Protein 6PIL (pdb70)

Secondary structure (DSSP, 8-state):
--EEEEE---EE-TT--EEEEEEEESS-TTT--EEEEEE-TTS-EEEEEEE-TT--EEE-GGGTTTEEEEE-SSEEEEEESS--GGG-EEEEEEEEETTTTEEEEE---EEEEE-----EEEE-SEEEEETT--EEEEEEESS--TT-EEEEEE-TTS--EEEEETTTEEPTT--TTEEEEEETTEEEEEE-S--GGG-EEEEEEE--SSTTT-EE---EEEEEE-

Foldseek 3Di:
DKAKAKDFADEAEFFDKTKIKMFIPDDWLLQWKKFKWWAAVPFDIWTAWIQGSVGDIDGAPVNPPQWDWDDDGGMIMIMGRGDDQVNFTFMKMFIADDDFQDGAHIHLTGTHGHPCQKAKAKDDQEDAEAQQAKDKIKIFIPWFLFQQKWKWWAAPSGDIHTQGGSQAHGDPPHDPLWGWDDGTGMIMTMRGNDDQVSQTWMKMWSGHHDSNRTTIHGTYGYGYDD

Nearest PDB structures (foldseek):
  6pk8-assembly1_B  TM=9.968E-01  e=1.453E-44  Oryctolagus cuniculus
  8jsb-assembly1_C  TM=9.589E-01  e=4.919E-30  Homo sapiens
  8bg4-assembly2_C  TM=9.467E-01  e=7.445E-29  Homo sapiens
  8pwu-assembly1_B  TM=9.480E-01  e=7.760E-28  Homo sapiens
  7vmu-assembly1_A  TM=9.278E-01  e=5.344E-28  Homo sapiens

CATH classification: 2.60.40.10

Radius of gyration: 17.24 Å; Cα contacts (8 Å, |Δi|>4): 635; chains: 1; bounding box: 42×44×39 Å

Sequence (226 aa):
AQSVEESGGRLVTPGTPLTLACTVSGFSLNTYSMFWVRQAPGKGLQWIGIISNFGVIYYATWAKGRFTISKTSTTVDLKITSPTTEDTATYFCVRKYGSEWGGDLWGPGTLVTVSSELDMTQTPASVSEPVGGTVTIKCQASQSISSYLAWYQQKPGQRPRLLIYETSTLASGVPSRFKGSGSGTEFTLTISDLECADAATYYCQSTYENPTYVSFGGGTEVGVKS

Structure (mmCIF, N/CA/C/O backbone):
data_6PIL
#
_entry.id   6PIL
#
_cell.length_a   60.420
_cell.length_b   60.420
_cell.length_c   159.420
_cell.angle_alpha   90.000
_cell.angle_beta   90.000
_cell.angle_gamma   90.000
#
_symmetry.space_group_name_H-M   'P 41 2 2'
#
loop_
_entity.id
_entity.type
_entity.pdbx_description
1 polymer 'scFv-M204 antibody'
2 non-polymer 'CHLORIDE ION'
3 water water
#
loop_
_atom_site.group_PDB
_atom_site.id
_atom_site.type_symbol
_atom_site.label_atom_id
_atom_site.label_alt_id
_atom_site.label_comp_id
_atom_site.label_asym_id
_atom_site.label_entity_id
_atom_site.label_seq_id
_atom_site.pdbx_PDB_ins_code
_atom_site.Cartn_x
_atom_site.Cartn_y
_atom_site.Cartn_z
_atom_site.occupancy
_atom_site.B_iso_or_equiv
_atom_site.auth_seq_id
_atom_site.auth_comp_id
_atom_site.auth_asym_id
_atom_site.auth_atom_id
_atom_site.pdbx_PDB_model_num
ATOM 1 N N . ALA A 1 2 ? 22.172 8.478 42.094 1.00 55.87 2 ALA A N 1
ATOM 2 C CA . ALA A 1 2 ? 21.144 8.069 41.142 1.00 55.86 2 ALA A CA 1
ATOM 3 C C . ALA A 1 2 ? 20.136 9.207 40.932 1.00 56.30 2 ALA A C 1
ATOM 4 O O . ALA A 1 2 ? 19.762 9.864 41.903 1.00 56.55 2 ALA A O 1
ATOM 6 N N . GLN A 1 3 ? 19.724 9.446 39.667 1.00 48.25 3 GLN A N 1
ATOM 7 C CA . GLN A 1 3 ? 18.808 10.522 39.297 1.00 46.41 3 GLN A CA 1
ATOM 8 C C . GLN A 1 3 ? 17.455 10.001 38.820 1.00 46.56 3 GLN A C 1
ATOM 9 O O . GLN A 1 3 ? 17.383 9.221 37.867 1.00 46.36 3 GLN A O 1
ATOM 15 N N . SER A 1 4 ? 16.380 10.418 39.515 1.00 40.27 4 SER A N 1
ATOM 16 C CA . SER A 1 4 ? 15.021 10.000 39.188 1.00 38.64 4 SER A CA 1
ATOM 17 C C . SER A 1 4 ? 13.983 11.050 39.520 1.00 40.26 4 SER A C 1
ATOM 18 O O . SER A 1 4 ? 14.240 12.010 40.232 1.00 37.91 4 SER A O 1
ATOM 21 N N . VAL A 1 5 ? 12.791 10.837 38.985 1.00 37.79 5 VAL A N 1
ATOM 22 C CA . VAL A 1 5 ? 11.643 11.712 39.104 1.00 37.64 5 VAL A CA 1
ATOM 23 C C . VAL A 1 5 ? 10.432 10.809 39.436 1.00 38.77 5 VAL A C 1
ATOM 24 O O . VAL A 1 5 ? 10.374 9.679 38.956 1.00 37.94 5 VAL A O 1
ATOM 28 N N . GLU A 1 6 ? 9.501 11.287 40.289 1.00 34.51 6 GLU A N 1
ATOM 29 C CA . GLU A 1 6 ? 8.299 10.538 40.683 1.00 33.22 6 GLU A CA 1
ATOM 30 C C . GLU A 1 6 ? 7.101 11.440 40.903 1.00 34.89 6 GLU A C 1
ATOM 31 O O . GLU A 1 6 ? 7.131 12.335 41.755 1.00 35.52 6 GLU A O 1
ATOM 37 N N . GLU A 1 7 ? 6.014 11.130 40.210 1.00 29.44 7 GLU A N 1
ATOM 38 C CA . GLU A 1 7 ? 4.758 11.849 40.329 1.00 28.15 7 GLU A CA 1
ATOM 39 C C . GLU A 1 7 ? 3.873 11.214 41.380 1.00 32.88 7 GLU A C 1
ATOM 40 O O . GLU A 1 7 ? 3.843 9.984 41.538 1.00 33.87 7 GLU A O 1
ATOM 46 N N . SER A 1 8 ? 3.099 12.038 42.056 1.00 29.58 8 SER A N 1
ATOM 47 C CA . SER A 1 8 ? 2.092 11.590 43.037 1.00 30.37 8 SER A CA 1
ATOM 48 C C . SER A 1 8 ? 0.911 12.534 42.975 1.00 36.70 8 SER A C 1
ATOM 49 O O . SER A 1 8 ? 1.014 13.619 42.392 1.00 38.47 8 SER A O 1
ATOM 52 N N . GLY A 1 9 ? -0.219 12.106 43.500 1.00 34.05 9 GLY A N 1
ATOM 53 C CA . GLY A 1 9 ? -1.394 12.961 43.526 1.00 34.11 9 GLY A CA 1
ATOM 54 C C . GLY A 1 9 ? -2.549 12.522 42.657 1.00 39.37 9 GLY A C 1
ATOM 55 O O . GLY A 1 9 ? -3.658 13.044 42.816 1.00 39.81 9 GLY A O 1
ATOM 56 N N . GLY A 1 10 ? -2.292 11.580 41.751 1.00 35.51 10 GLY A N 1
ATOM 57 C CA . GLY A 1 10 ? -3.309 11.015 40.877 1.00 35.77 10 GLY A CA 1
ATOM 58 C C . GLY A 1 10 ? -4.460 10.423 41.663 1.00 41.68 10 GLY A C 1
ATOM 59 O O . GLY A 1 10 ? -4.234 9.801 42.700 1.00 43.49 10 GLY A O 1
ATOM 60 N N . ARG A 1 11 ? -5.706 10.672 41.224 1.00 38.45 11 ARG A N 1
ATOM 61 C CA . ARG A 1 11 ? -6.924 10.219 41.925 1.00 38.41 11 ARG A CA 1
ATOM 62 C C . ARG A 1 11 ? -8.148 10.315 41.023 1.00 44.15 11 ARG A C 1
ATOM 63 O O . ARG A 1 11 ? -8.093 10.912 39.932 1.00 42.95 11 ARG A O 1
ATOM 71 N N . LEU A 1 12 ? -9.266 9.758 41.511 1.00 42.25 12 LEU A N 1
ATOM 72 C CA . LEU A 1 12 ? -10.569 9.942 40.898 1.00 41.79 12 LEU A CA 1
ATOM 73 C C . LEU A 1 12 ? -11.034 11.332 41.374 1.00 43.87 12 LEU A C 1
ATOM 74 O O . LEU A 1 12 ? -10.949 11.652 42.571 1.00 42.82 12 LEU A O 1
ATOM 79 N N . VAL A 1 13 ? -11.485 12.162 40.431 1.00 39.89 13 VAL A N 1
ATOM 80 C CA . VAL A 1 13 ? -11.966 13.506 40.732 1.00 39.23 13 VAL A CA 1
ATOM 81 C C . VAL A 1 13 ? -13.254 13.830 39.947 1.00 46.54 13 VAL A C 1
ATOM 82 O O . VAL A 1 13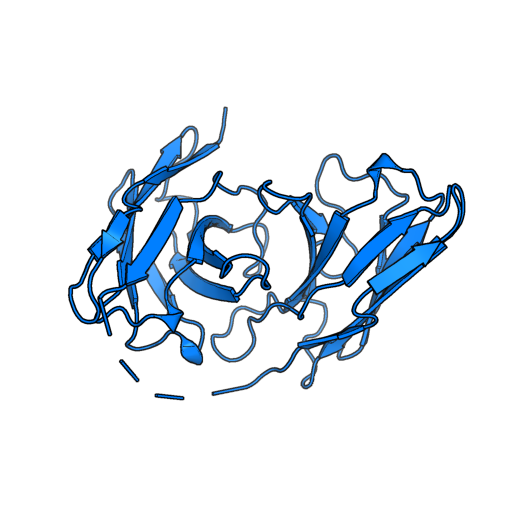 ? -13.471 13.293 38.858 1.00 44.71 13 VAL A O 1
ATOM 86 N N . THR A 1 14 ? -14.142 14.652 40.539 1.00 47.42 14 THR A N 1
ATOM 87 C CA . THR A 1 14 ? -15.381 15.045 39.836 1.00 48.61 14 THR A CA 1
ATOM 88 C C . THR A 1 14 ? -15.091 16.281 38.970 1.00 50.89 14 THR A C 1
ATOM 89 O O . THR A 1 14 ? -14.217 17.082 39.341 1.00 49.12 14 THR A O 1
ATOM 93 N N . PRO A 1 15 ? -15.821 16.489 37.854 1.00 47.67 15 PRO A N 1
ATOM 94 C CA . PRO A 1 15 ? -15.582 17.693 37.041 1.00 47.55 15 PRO A CA 1
ATOM 95 C C . PRO A 1 15 ? -15.699 18.999 37.827 1.00 50.18 15 PRO A C 1
ATOM 96 O O . PRO A 1 15 ? -16.595 19.157 38.662 1.00 50.91 15 PRO A O 1
ATOM 100 N N . GLY A 1 16 ? -14.759 19.901 37.576 1.00 44.27 16 GLY A N 1
ATOM 101 C CA . GLY A 1 16 ? -14.732 21.214 38.202 1.00 42.84 16 GLY A CA 1
ATOM 102 C C . GLY A 1 16 ? -14.082 21.263 39.563 1.00 46.76 16 GLY A C 1
ATOM 103 O O . GLY A 1 16 ? -13.927 22.357 40.101 1.00 45.57 16 GLY A O 1
ATOM 104 N N . THR A 1 17 ? -13.710 20.098 40.158 1.00 44.47 17 THR A N 1
ATOM 105 C CA . THR A 1 17 ? -13.085 20.119 41.494 1.00 43.79 17 THR A CA 1
ATOM 106 C C . THR A 1 17 ? -11.542 20.101 41.320 1.00 46.50 17 THR A C 1
ATOM 107 O O . THR A 1 17 ? -10.971 19.112 40.827 1.00 44.82 17 THR A O 1
ATOM 111 N N . PRO A 1 18 ? -10.888 21.263 41.593 1.00 43.01 18 PRO A N 1
ATOM 112 C CA . PRO A 1 18 ? -9.426 21.356 41.376 1.00 42.66 18 PRO A CA 1
ATOM 113 C C . PRO A 1 18 ? -8.571 20.406 42.207 1.00 47.11 18 PRO A C 1
ATOM 114 O O . PRO A 1 18 ? -8.887 20.145 43.366 1.00 47.85 18 PRO A O 1
ATOM 118 N N . LEU A 1 19 ? -7.488 19.886 41.605 1.00 42.44 19 LEU A N 1
ATOM 119 C CA . LEU A 1 19 ? -6.537 18.995 42.268 1.00 41.29 19 LEU A CA 1
ATOM 120 C C . LEU A 1 19 ? -5.133 19.363 41.811 1.00 43.19 19 LEU A C 1
ATOM 121 O O . LEU A 1 19 ? -4.951 19.892 40.702 1.00 41.63 19 LEU A O 1
ATOM 126 N N . THR A 1 20 ? -4.146 19.050 42.659 1.00 38.86 20 THR A N 1
ATOM 127 C CA . THR A 1 20 ? -2.732 19.321 42.435 1.00 37.45 20 THR A CA 1
ATOM 128 C C . THR A 1 20 ? -1.923 18.026 42.476 1.00 39.72 20 THR A C 1
ATOM 129 O O . THR A 1 20 ? -1.999 17.258 43.433 1.00 38.42 20 THR A O 1
ATOM 133 N N . LEU A 1 21 ? -1.127 17.810 41.421 1.00 36.41 21 LEU A N 1
ATOM 134 C CA . LEU A 1 21 ? -0.226 16.672 41.278 1.00 34.36 21 LEU A CA 1
ATOM 135 C C . LEU A 1 21 ? 1.123 17.129 41.725 1.00 35.15 21 LEU A C 1
ATOM 136 O O . LEU A 1 21 ? 1.433 18.313 41.594 1.00 34.21 21 LEU A O 1
ATOM 141 N N . ALA A 1 22 ? 1.915 16.232 42.284 1.00 30.55 22 ALA A N 1
ATOM 142 C CA . ALA A 1 22 ? 3.240 16.629 42.733 1.00 31.29 22 ALA A CA 1
ATOM 143 C C . ALA A 1 22 ? 4.281 15.828 41.975 1.00 35.45 22 ALA A C 1
ATOM 144 O O . ALA A 1 22 ? 3.958 14.798 41.401 1.00 34.43 22 ALA A O 1
ATOM 146 N N . CYS A 1 23 ? 5.494 16.331 41.912 1.00 33.54 23 CYS A N 1
ATOM 147 C CA . CYS A 1 23 ? 6.564 15.618 41.243 1.00 36.26 23 CYS A CA 1
ATOM 148 C C . CYS A 1 23 ? 7.812 15.773 42.084 1.00 37.74 23 CYS A C 1
ATOM 149 O O . CYS A 1 23 ? 8.301 16.880 42.273 1.00 36.57 23 CYS A O 1
ATOM 152 N N . THR A 1 24 ? 8.264 14.683 42.671 1.00 33.86 24 THR A N 1
ATOM 153 C CA . THR A 1 24 ? 9.421 14.742 43.552 1.00 34.02 24 THR A CA 1
ATOM 154 C C . THR A 1 24 ? 10.620 14.291 42.758 1.00 37.96 24 THR A C 1
ATOM 155 O O . THR A 1 24 ? 10.482 13.500 41.834 1.00 37.78 24 THR A O 1
ATOM 159 N N . VAL A 1 25 ? 11.764 14.898 43.027 1.00 34.77 25 VAL A N 1
ATOM 160 C CA . VAL A 1 25 ? 12.994 14.649 42.264 1.00 35.10 25 VAL A CA 1
ATOM 161 C C . VAL A 1 25 ? 14.052 14.101 43.188 1.00 41.96 25 VAL A C 1
ATOM 162 O O . VAL A 1 25 ? 14.035 14.361 44.397 1.00 41.92 25 VAL A O 1
ATOM 166 N N . SER A 1 26 ? 14.919 13.276 42.646 1.00 39.59 26 SER A N 1
ATOM 167 C CA . SER A 1 26 ? 15.955 12.690 43.474 1.00 40.10 26 SER A CA 1
ATOM 168 C C . SER A 1 26 ? 17.303 12.704 42.699 1.00 42.10 26 SER A C 1
ATOM 169 O O . SER A 1 26 ? 17.313 12.402 41.518 1.00 40.56 26 SER A O 1
ATOM 172 N N . GLY A 1 27 ? 18.385 13.123 43.355 1.00 39.50 27 GLY A N 1
ATOM 173 C CA . GLY A 1 27 ? 19.728 13.149 42.780 1.00 39.31 27 GLY A CA 1
ATOM 174 C C . GLY A 1 27 ? 20.131 14.400 42.025 1.00 45.43 27 GLY A C 1
ATOM 175 O O . GLY A 1 27 ? 21.232 14.455 41.485 1.00 48.08 27 GLY A O 1
ATOM 176 N N . PHE A 1 28 ? 19.268 15.418 41.979 1.00 41.19 28 PHE A N 1
ATOM 177 C CA . PHE A 1 28 ? 19.531 16.689 41.287 1.00 39.53 28 PHE A CA 1
ATOM 178 C C . PHE A 1 28 ? 18.701 17.811 41.903 1.00 45.55 28 PHE A C 1
ATOM 179 O O . PHE A 1 28 ? 17.772 17.542 42.669 1.00 44.43 28 PHE A O 1
ATOM 187 N N . SER A 1 29 ? 19.040 19.069 41.579 1.00 44.77 29 SER A N 1
ATOM 188 C CA . SER A 1 29 ? 18.336 20.219 42.149 1.00 44.36 29 SER A CA 1
ATOM 189 C C . SER A 1 29 ? 17.474 20.940 41.147 1.00 47.51 29 SER A C 1
ATOM 190 O O . SER A 1 29 ? 17.864 21.117 39.990 1.00 46.09 29 SER A O 1
ATOM 193 N N . LEU A 1 30 ? 16.318 21.415 41.631 1.00 45.03 30 LEU A N 1
ATOM 194 C CA . LEU A 1 30 ? 15.375 22.226 40.864 1.00 45.04 30 LEU A CA 1
ATOM 195 C C . LEU A 1 30 ? 15.910 23.650 40.635 1.00 46.15 30 LEU A C 1
ATOM 196 O O . LEU A 1 30 ? 15.313 24.388 39.866 1.00 45.48 30 LEU A O 1
ATOM 201 N N . ASN A 1 31 ? 17.026 24.031 41.297 1.00 42.62 31 ASN A N 1
ATOM 202 C CA . ASN A 1 31 ? 17.677 25.343 41.141 1.00 42.34 31 ASN A CA 1
ATOM 203 C C . ASN A 1 31 ? 18.610 25.318 39.922 1.00 45.83 31 ASN A C 1
ATOM 204 O O . ASN A 1 31 ? 19.000 26.380 39.418 1.00 45.55 31 ASN A O 1
ATOM 209 N N . THR A 1 32 ? 18.942 24.097 39.445 1.00 41.23 32 THR A N 1
ATOM 210 C CA . THR A 1 32 ? 19.822 23.844 38.295 1.00 41.12 32 THR A CA 1
ATOM 211 C C . THR A 1 32 ? 19.021 23.413 37.051 1.00 44.85 32 THR A C 1
ATOM 212 O O . THR A 1 32 ? 19.369 23.796 35.928 1.00 46.25 32 THR A O 1
ATOM 216 N N . TYR A 1 33 ? 17.965 22.613 37.253 1.00 39.41 33 TYR A N 1
ATOM 217 C CA . TYR A 1 33 ? 17.181 22.032 36.164 1.00 38.02 33 TYR A CA 1
ATOM 218 C C . TYR A 1 33 ? 15.772 22.561 36.052 1.00 40.33 33 TYR A C 1
ATOM 219 O O . TYR A 1 33 ? 15.153 22.932 37.051 1.00 41.19 33 TYR A O 1
ATOM 228 N N . SER A 1 34 ? 15.259 22.532 34.826 1.00 35.42 34 SER A N 1
ATOM 229 C CA . SER A 1 34 ? 13.890 22.893 34.442 1.00 34.38 34 SER A CA 1
ATOM 230 C C . SER A 1 34 ? 13.098 21.596 34.331 1.00 33.82 34 SER A C 1
ATOM 231 O O . SER A 1 34 ? 13.667 20.590 33.964 1.00 30.84 34 SER A O 1
ATOM 234 N N . MET A 1 35 ? 11.802 21.636 34.650 1.00 31.60 35 MET A N 1
ATOM 235 C CA . MET A 1 35 ? 10.884 20.498 34.646 1.00 31.85 35 MET A CA 1
ATOM 236 C C . MET A 1 35 ? 9.608 20.793 33.834 1.00 34.64 35 MET A C 1
ATOM 237 O O . MET A 1 35 ? 9.022 21.871 33.967 1.00 36.39 35 MET A O 1
ATOM 242 N N . PHE A 1 36 ? 9.147 19.826 33.045 1.00 28.14 36 PHE A N 1
ATOM 243 C CA . PHE A 1 36 ? 7.929 20.027 32.284 1.00 27.44 36 PHE A CA 1
ATOM 244 C C . PHE A 1 36 ? 6.922 18.909 32.512 1.00 34.40 36 PHE A C 1
ATOM 245 O O . PHE A 1 36 ? 7.298 17.854 33.000 1.00 34.52 36 PHE A O 1
ATOM 253 N N . TRP A 1 37 ? 5.629 19.182 32.240 1.00 32.21 37 TRP A N 1
ATOM 254 C CA . TRP A 1 37 ? 4.553 18.209 32.391 1.00 31.63 37 TRP A CA 1
ATOM 255 C C . TRP A 1 37 ? 4.027 17.762 31.010 1.00 33.65 37 TRP A C 1
ATOM 256 O O . TRP A 1 37 ? 3.982 18.543 30.073 1.00 32.40 37 TRP A O 1
ATOM 267 N N . VAL A 1 38 ? 3.773 16.463 30.869 1.00 30.80 38 VAL A N 1
ATOM 268 C CA . VAL A 1 38 ? 3.256 15.816 29.663 1.00 30.32 38 VAL A CA 1
ATOM 269 C C . VAL A 1 38 ? 2.129 14.910 30.138 1.00 34.00 38 VAL A C 1
ATOM 270 O O . VAL A 1 38 ? 2.231 14.318 31.193 1.00 33.80 38 VAL A O 1
ATOM 274 N N . ARG A 1 39 ? 1.051 14.844 29.395 1.00 31.52 39 ARG A N 1
ATOM 275 C CA . ARG A 1 39 ? -0.024 13.942 29.751 1.00 31.17 39 ARG A CA 1
ATOM 276 C C . ARG A 1 39 ? -0.373 13.021 28.551 1.00 34.33 39 ARG A C 1
ATOM 277 O O . ARG A 1 39 ? -0.065 13.330 27.394 1.00 31.68 39 ARG A O 1
ATOM 285 N N . GLN A 1 40 ? -0.964 11.877 28.870 1.00 31.43 40 GLN A N 1
ATOM 286 C CA . GLN A 1 40 ? -1.412 10.888 27.924 1.00 31.19 40 GLN A CA 1
ATOM 287 C C . GLN A 1 40 ? -2.786 10.333 28.343 1.00 35.04 40 GLN A C 1
ATOM 288 O O . GLN A 1 40 ? -2.870 9.642 29.353 1.00 34.74 40 GLN A O 1
ATOM 294 N N . ALA A 1 41 ? -3.865 10.661 27.586 1.00 33.06 41 ALA A N 1
ATOM 295 C CA . ALA A 1 41 ? -5.206 10.114 27.842 1.00 34.25 41 ALA A CA 1
ATOM 296 C C . ALA A 1 41 ? -5.112 8.577 27.586 1.00 42.38 41 ALA A C 1
ATOM 297 O O . ALA A 1 41 ? -4.271 8.160 26.775 1.00 42.36 41 ALA A O 1
ATOM 299 N N . PRO A 1 42 ? -5.864 7.717 28.307 1.00 41.59 42 PRO A N 1
ATOM 300 C CA . PRO A 1 42 ? -5.687 6.264 28.118 1.00 42.03 42 PRO A CA 1
ATOM 301 C C . PRO A 1 42 ? -5.794 5.806 26.673 1.00 46.85 42 PRO A C 1
ATOM 302 O O . PRO A 1 42 ? -6.793 6.075 26.012 1.00 47.08 42 PRO A O 1
ATOM 306 N N . GLY A 1 43 ? -4.711 5.204 26.188 1.00 44.04 43 GLY A N 1
ATOM 307 C CA . GLY A 1 43 ? -4.585 4.689 24.823 1.00 43.83 43 GLY A CA 1
ATOM 308 C C . GLY A 1 43 ? -4.396 5.750 23.759 1.00 46.90 43 GLY A C 1
ATOM 309 O O . GLY A 1 43 ? -4.420 5.432 22.564 1.00 48.42 43 GLY A O 1
ATOM 310 N N . LYS A 1 44 ? -4.187 7.021 24.174 1.00 39.48 44 LYS A N 1
ATOM 311 C CA . LYS A 1 44 ? -4.001 8.108 23.224 1.00 37.14 44 LYS A CA 1
ATOM 312 C C . LYS A 1 44 ? -2.526 8.589 23.180 1.00 37.07 44 LYS A C 1
ATOM 313 O O . LYS A 1 44 ? -1.627 7.905 23.699 1.00 36.18 44 LYS A O 1
ATOM 319 N N . GLY A 1 45 ? -2.290 9.720 22.518 1.00 31.37 45 GLY A N 1
ATOM 320 C CA . GLY A 1 45 ? -0.950 10.262 22.351 1.00 31.12 45 GLY A CA 1
ATOM 321 C C . GLY A 1 45 ? -0.445 11.116 23.489 1.00 34.95 45 GLY A C 1
ATOM 322 O O . GLY A 1 45 ? -1.165 11.397 24.445 1.00 37.13 45 GLY A O 1
ATOM 323 N N . LEU A 1 46 ? 0.816 11.495 23.396 1.00 29.14 46 LEU A N 1
ATOM 324 C CA . LEU A 1 46 ? 1.489 12.380 24.319 1.00 28.33 46 LEU A CA 1
ATOM 325 C C . LEU A 1 46 ? 1.057 13.820 23.991 1.00 33.25 46 LEU A C 1
ATOM 326 O O . LEU A 1 46 ? 0.907 14.167 22.817 1.00 35.32 46 LEU A O 1
ATOM 331 N N . GLN A 1 47 ? 0.850 14.650 25.031 1.00 30.53 47 GLN A N 1
ATOM 332 C CA . GLN A 1 47 ? 0.416 16.040 24.915 1.00 30.15 47 GLN A CA 1
ATOM 333 C C . GLN A 1 47 ? 1.189 16.898 25.920 1.00 35.11 47 GLN A C 1
ATOM 334 O O . GLN A 1 47 ? 1.078 16.700 27.133 1.00 35.09 47 GLN A O 1
ATOM 340 N N . TRP A 1 48 ? 1.986 17.846 25.397 1.00 32.28 48 TRP A N 1
ATOM 341 C CA . TRP A 1 48 ? 2.865 18.741 26.146 1.00 31.37 48 TRP A CA 1
ATOM 342 C C . TRP A 1 48 ? 2.051 19.824 26.876 1.00 34.14 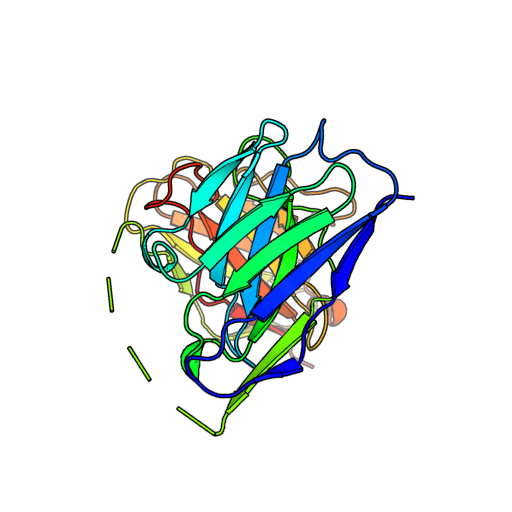48 TRP A C 1
ATOM 343 O O . TRP A 1 48 ? 1.233 20.477 26.246 1.00 33.98 48 TRP A O 1
ATOM 354 N N . ILE A 1 49 ? 2.258 19.987 28.212 1.00 30.24 49 ILE A N 1
ATOM 355 C CA . ILE A 1 49 ? 1.453 20.912 29.026 1.00 30.83 49 ILE A CA 1
ATOM 356 C C . ILE A 1 49 ? 2.149 22.263 29.220 1.00 36.02 49 ILE A C 1
ATOM 357 O O . ILE A 1 49 ? 1.689 23.279 28.699 1.00 34.89 49 ILE A O 1
ATOM 362 N N . GLY A 1 50 ? 3.249 22.231 29.946 1.00 32.65 50 GLY A N 1
ATOM 363 C CA . GLY A 1 50 ? 4.031 23.404 30.269 1.00 32.40 50 GLY A CA 1
ATOM 364 C C . GLY A 1 50 ? 5.308 23.055 31.001 1.00 35.73 50 GLY A C 1
ATOM 365 O O . GLY A 1 50 ? 5.495 21.924 31.471 1.00 33.85 50 GLY A O 1
ATOM 366 N N . ILE A 1 51 ? 6.157 24.073 31.141 1.00 31.67 51 ILE A N 1
ATOM 367 C CA . ILE A 1 51 ? 7.480 24.005 31.740 1.00 30.67 51 ILE A CA 1
ATOM 368 C C . ILE A 1 51 ? 7.695 25.102 32.782 1.00 36.84 51 ILE A C 1
ATOM 369 O O . ILE A 1 51 ? 7.191 26.212 32.639 1.00 37.70 51 ILE A O 1
ATOM 374 N N . ILE A 1 52 ? 8.476 24.788 33.811 1.00 33.59 52 ILE A N 1
ATOM 375 C CA . ILE A 1 52 ? 8.936 25.748 34.806 1.00 31.84 52 ILE A CA 1
ATOM 376 C C . ILE A 1 52 ? 10.460 25.687 34.780 1.00 36.52 52 ILE A C 1
ATOM 377 O O . ILE A 1 52 ? 11.047 24.596 34.898 1.00 35.09 52 ILE A O 1
ATOM 382 N N . SER A 1 53 ? 11.097 26.841 34.545 1.00 34.43 53 SER A N 1
ATOM 383 C CA . SER A 1 53 ? 12.557 26.906 34.482 1.00 34.94 53 SER A CA 1
ATOM 384 C C . SER A 1 53 ? 13.123 26.760 35.887 1.00 40.89 53 SER A C 1
ATOM 385 O O . SER A 1 53 ? 12.367 26.841 36.869 1.00 40.36 53 SER A O 1
ATOM 388 N N . ASN A 1 54 ? 14.455 26.566 35.986 1.00 37.62 54 ASN A N 1
ATOM 389 C CA . ASN A 1 54 ? 15.118 26.457 37.277 1.00 37.70 54 ASN A CA 1
ATOM 390 C C . ASN A 1 54 ? 14.993 27.790 38.018 1.00 41.12 54 ASN A C 1
ATOM 391 O O . ASN A 1 54 ? 15.045 27.795 39.238 1.00 40.30 54 ASN A O 1
ATOM 396 N N . PHE A 1 55 ? 14.790 28.915 37.277 1.00 38.94 55 PHE A N 1
ATOM 397 C CA . PHE A 1 55 ? 14.586 30.244 37.878 1.00 37.88 55 PHE A CA 1
ATOM 398 C C . PHE A 1 55 ? 13.087 30.573 38.069 1.00 42.06 55 PHE A C 1
ATOM 399 O O . PHE A 1 55 ? 12.773 31.668 38.491 1.00 43.53 55 PHE A O 1
ATOM 407 N N . GLY A 1 56 ? 12.192 29.612 37.825 1.00 37.49 56 GLY A N 1
ATOM 408 C CA . GLY A 1 56 ? 10.758 29.776 38.046 1.00 36.87 56 GLY A CA 1
ATOM 409 C C . GLY A 1 56 ? 9.923 30.392 36.937 1.00 41.34 56 GLY A C 1
ATOM 410 O O . GLY A 1 56 ? 8.757 30.718 37.157 1.00 42.41 56 GLY A O 1
ATOM 411 N N . VAL A 1 57 ? 10.494 30.573 35.754 1.00 36.78 57 VAL A N 1
ATOM 412 C CA . VAL A 1 57 ? 9.775 31.154 34.610 1.00 37.08 57 VAL A CA 1
ATOM 413 C C . VAL A 1 57 ? 8.943 30.024 33.948 1.00 41.79 57 VAL A C 1
ATOM 414 O O . VAL A 1 57 ? 9.481 28.958 33.623 1.00 41.12 57 VAL A O 1
ATOM 418 N N . ILE A 1 58 ? 7.624 30.269 33.796 1.00 37.15 58 ILE A N 1
ATOM 419 C CA . ILE A 1 58 ? 6.642 29.333 33.263 1.00 34.94 58 ILE A CA 1
ATOM 420 C C . ILE A 1 58 ? 6.169 29.669 31.854 1.00 39.54 58 ILE A C 1
ATOM 421 O O . ILE A 1 58 ? 5.922 30.827 31.513 1.00 40.09 58 ILE A O 1
ATOM 426 N N . TYR A 1 59 ? 5.992 28.602 31.056 1.00 35.90 59 TYR A N 1
ATOM 427 C CA . TYR A 1 59 ? 5.473 28.611 29.714 1.00 35.11 59 TYR A CA 1
ATOM 428 C C . TYR A 1 59 ? 4.501 27.466 29.578 1.00 39.56 59 TYR A C 1
ATOM 429 O O . TYR A 1 59 ? 4.784 26.359 30.016 1.00 39.45 59 TYR A O 1
ATOM 438 N N . TYR A 1 60 ? 3.329 27.741 29.021 1.00 36.53 60 TYR A N 1
ATOM 439 C CA . TYR A 1 60 ? 2.310 26.723 28.814 1.00 35.67 60 TYR A CA 1
ATOM 440 C C . TYR A 1 60 ? 2.164 26.617 27.333 1.00 41.84 60 TYR A C 1
ATOM 441 O O . TYR A 1 60 ? 2.382 27.604 26.644 1.00 41.16 60 TYR A O 1
ATOM 450 N N . ALA A 1 61 ? 1.804 25.435 26.830 1.00 40.29 61 ALA A N 1
ATOM 451 C CA . ALA A 1 61 ? 1.492 25.250 25.413 1.00 40.72 61 ALA A CA 1
ATOM 452 C C . ALA A 1 61 ? 0.173 26.030 25.236 1.00 44.77 61 ALA A C 1
ATOM 453 O O . ALA A 1 61 ? -0.574 26.155 26.207 1.00 43.28 61 ALA A O 1
ATOM 455 N N . THR A 1 62 ? -0.086 26.612 24.051 1.00 43.23 62 THR A N 1
ATOM 456 C CA . THR A 1 62 ? -1.272 27.464 23.830 1.00 43.47 62 THR A CA 1
ATOM 457 C C . THR A 1 62 ? -2.599 26.859 24.362 1.00 46.80 62 THR A C 1
ATOM 458 O O . THR A 1 62 ? -3.324 27.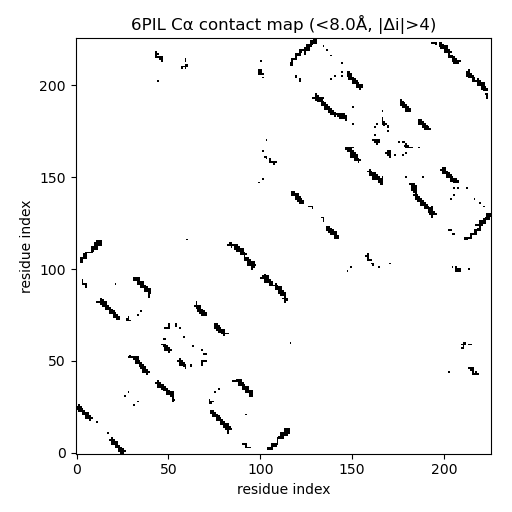562 25.065 1.00 48.41 62 THR A O 1
ATOM 462 N N . TRP A 1 63 ? -2.884 25.577 24.061 1.00 42.43 63 TRP A N 1
ATOM 463 C CA . TRP A 1 63 ? -4.093 24.838 24.487 1.00 41.94 63 TRP A CA 1
ATOM 464 C C . TRP A 1 63 ? -4.256 24.750 26.017 1.00 46.46 63 TRP A C 1
ATOM 465 O O . TRP A 1 63 ? -5.384 24.729 26.515 1.00 45.23 63 TRP A O 1
ATOM 476 N N . ALA A 1 64 ? -3.119 24.638 26.748 1.00 44.82 64 ALA A N 1
ATOM 477 C CA . ALA A 1 64 ? -3.047 24.422 28.199 1.00 45.14 64 ALA A CA 1
ATOM 478 C C . ALA A 1 64 ? -3.222 25.685 29.066 1.00 52.40 64 ALA A C 1
ATOM 479 O O . ALA A 1 64 ? -3.536 25.569 30.252 1.00 52.85 64 ALA A O 1
ATOM 481 N N . LYS A 1 65 ? -3.011 26.876 28.481 1.00 50.76 65 LYS A N 1
ATOM 482 C CA . LYS A 1 65 ? -3.103 28.178 29.155 1.00 51.18 65 LYS A CA 1
ATOM 483 C C . LYS A 1 65 ? -4.516 28.419 29.745 1.00 54.25 65 LYS A C 1
ATOM 484 O O . LYS A 1 65 ? -5.512 28.310 29.023 1.00 53.50 65 LYS A O 1
ATOM 490 N N . GLY A 1 66 ? -4.573 28.681 31.056 1.00 49.71 66 GLY A N 1
ATOM 491 C CA . GLY A 1 66 ? -5.812 28.869 31.810 1.00 49.01 66 GLY A CA 1
ATOM 492 C C . GLY A 1 66 ? -6.255 27.609 32.547 1.00 53.41 66 GLY A C 1
ATOM 493 O O . GLY A 1 66 ? -6.745 27.676 33.685 1.00 54.78 66 GLY A O 1
ATOM 494 N N . ARG A 1 67 ? -6.031 26.442 31.915 1.00 48.66 67 ARG A N 1
ATOM 495 C CA . ARG A 1 67 ? -6.412 25.104 32.393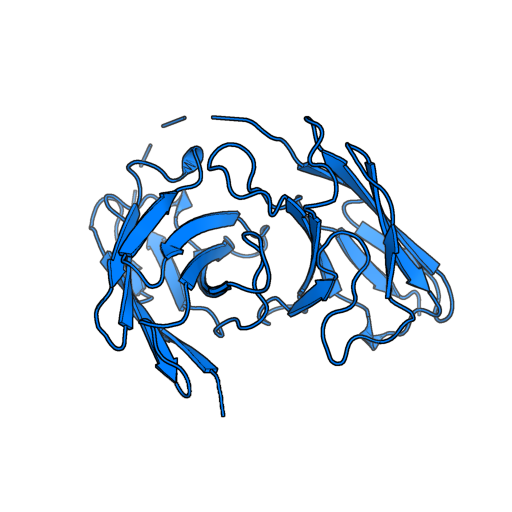 1.00 47.41 67 ARG A CA 1
ATOM 496 C C . ARG A 1 67 ? -5.518 24.526 33.498 1.00 48.94 67 ARG A C 1
ATOM 497 O O . ARG A 1 67 ? -5.965 23.650 34.241 1.00 48.74 67 ARG A O 1
ATOM 505 N N . PHE A 1 68 ? -4.248 24.979 33.579 1.00 43.80 68 PHE A N 1
ATOM 506 C CA . PHE A 1 68 ? -3.271 24.453 34.529 1.00 41.90 68 PHE A CA 1
ATOM 507 C C . PHE A 1 68 ? -2.443 25.552 35.193 1.00 47.88 68 PHE A C 1
ATOM 508 O O . PHE A 1 68 ? -2.354 26.667 34.673 1.00 48.38 68 PHE A O 1
ATOM 516 N N . THR A 1 69 ? -1.835 25.216 36.350 1.00 43.08 69 THR A N 1
ATOM 517 C CA . THR A 1 69 ? -0.950 26.079 37.120 1.00 42.45 69 THR A CA 1
ATOM 518 C C . THR A 1 69 ? 0.240 25.273 37.593 1.00 45.08 69 THR A C 1
ATOM 519 O O . THR A 1 69 ? 0.082 24.303 38.329 1.00 45.46 69 THR A O 1
ATOM 523 N N . ILE A 1 70 ? 1.428 25.669 37.156 1.00 40.29 70 ILE A N 1
ATOM 524 C CA . ILE A 1 70 ? 2.666 25.008 37.540 1.00 38.98 70 ILE A CA 1
ATOM 525 C C . ILE A 1 70 ? 3.336 25.840 38.594 1.00 43.36 70 ILE A C 1
ATOM 52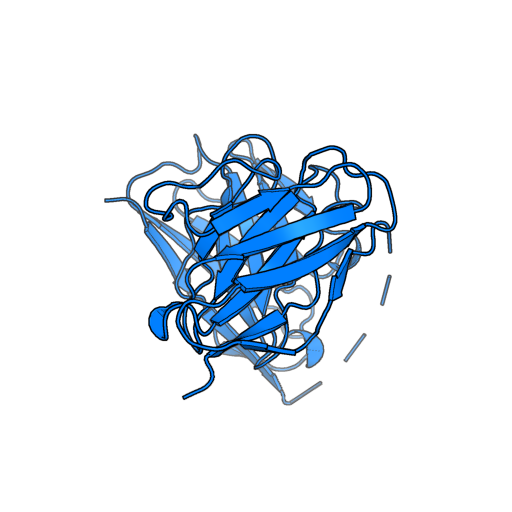6 O O . ILE A 1 70 ? 3.415 27.059 38.454 1.00 44.57 70 ILE A O 1
ATOM 531 N N . SER A 1 71 ? 3.790 25.198 39.670 1.00 40.26 71 SER A N 1
ATOM 532 C CA . SER A 1 71 ? 4.509 25.866 40.757 1.00 40.29 71 SER A CA 1
ATOM 533 C C . SER A 1 71 ? 5.657 24.970 41.215 1.00 44.46 71 SER A C 1
ATOM 534 O O . SER A 1 71 ? 5.726 23.808 40.821 1.00 42.25 71 SER A O 1
ATOM 537 N N . LYS A 1 72 ? 6.560 25.503 42.032 1.00 43.23 72 LYS A N 1
ATOM 538 C CA . LYS A 1 72 ? 7.667 24.697 42.536 1.00 43.72 72 LYS A CA 1
ATOM 539 C C . LYS A 1 72 ? 8.113 25.071 43.933 1.00 50.48 72 LYS A C 1
ATOM 540 O O . LYS A 1 72 ? 7.943 26.213 44.361 1.00 50.55 72 LYS A O 1
ATOM 546 N N . THR A 1 73 ? 8.686 24.088 44.642 1.00 49.33 73 THR A N 1
ATOM 547 C CA . THR A 1 73 ? 9.388 24.251 45.915 1.00 50.41 73 THR A CA 1
ATOM 548 C C . THR A 1 73 ? 10.840 23.894 45.541 1.00 58.62 73 THR A C 1
ATOM 549 O O . THR A 1 73 ? 11.142 23.757 44.354 1.00 57.48 73 THR A O 1
ATOM 553 N N . SER A 1 74 ? 11.740 23.750 46.519 1.00 60.00 74 SER A N 1
ATOM 554 C CA . SER A 1 74 ? 13.154 23.427 46.261 1.00 60.31 74 SER A CA 1
ATOM 555 C C . SER A 1 74 ? 13.302 21.962 45.822 1.00 65.99 74 SER A C 1
ATOM 556 O O . SER A 1 74 ? 14.206 21.618 45.041 1.00 67.57 74 SER A O 1
ATOM 559 N N . THR A 1 75 ? 12.355 21.113 46.290 1.00 61.03 75 THR A N 1
ATOM 560 C CA . THR A 1 75 ? 12.291 19.661 46.057 1.00 59.06 75 THR A CA 1
ATOM 561 C C . THR A 1 75 ? 11.200 19.182 45.060 1.00 56.65 75 THR A C 1
ATOM 562 O O . THR A 1 75 ? 11.412 18.189 44.356 1.00 55.33 75 THR A O 1
ATOM 566 N N . THR A 1 76 ? 10.017 19.829 45.076 1.00 49.38 76 THR A N 1
ATOM 567 C CA . THR A 1 76 ? 8.826 19.427 44.321 1.00 47.28 76 THR A CA 1
ATOM 568 C C . THR A 1 76 ? 8.351 20.429 43.268 1.00 46.93 76 THR A C 1
ATOM 569 O O . THR A 1 76 ? 8.349 21.622 43.512 1.00 45.94 76 THR A O 1
ATOM 573 N N . VAL A 1 77 ? 7.885 19.917 42.127 1.00 40.51 77 VAL A N 1
ATOM 574 C CA . VAL A 1 77 ? 7.213 20.682 41.097 1.00 38.89 77 VAL A CA 1
ATOM 575 C C . VAL A 1 77 ? 5.746 20.216 41.150 1.00 39.71 77 VAL A C 1
ATOM 576 O O . VAL A 1 77 ? 5.475 19.014 41.210 1.00 38.79 77 VAL A O 1
ATOM 580 N N . ASP A 1 78 ? 4.812 21.163 41.163 1.00 34.77 78 ASP A N 1
ATOM 581 C CA . ASP A 1 78 ? 3.381 20.889 41.214 1.00 34.30 78 ASP A CA 1
ATOM 582 C C . ASP A 1 78 ? 2.663 21.258 39.920 1.00 37.56 78 ASP A C 1
ATOM 583 O O . ASP A 1 78 ? 3.088 22.164 39.231 1.00 37.00 78 ASP A O 1
ATOM 588 N N . LEU A 1 79 ? 1.562 20.561 39.615 1.00 32.91 79 LEU A N 1
ATOM 589 C CA . LEU A 1 79 ? 0.661 20.818 38.508 1.00 31.77 79 LEU A CA 1
ATOM 590 C C . LEU A 1 79 ? -0.740 20.841 39.086 1.00 36.28 79 LEU A C 1
ATOM 591 O O . LEU A 1 79 ? -1.267 19.812 39.510 1.00 36.04 79 LEU A O 1
ATOM 596 N N . LYS A 1 80 ? -1.348 22.003 39.076 1.00 34.70 80 LYS A N 1
ATOM 597 C CA . LYS A 1 80 ? -2.716 22.173 39.502 1.00 35.64 80 LYS A CA 1
ATOM 598 C C . LYS A 1 80 ? -3.586 22.171 38.245 1.00 42.70 80 LYS A C 1
ATOM 599 O O . LYS A 1 80 ? -3.272 22.866 37.279 1.00 42.05 80 LYS A O 1
ATOM 605 N N . ILE A 1 81 ? -4.649 21.353 38.241 1.00 42.27 81 ILE A N 1
ATOM 606 C CA . ILE A 1 81 ? -5.633 21.320 37.155 1.00 42.17 81 ILE A CA 1
ATOM 607 C C . ILE A 1 81 ? -6.764 22.197 37.701 1.00 46.74 81 ILE A C 1
ATOM 608 O O . ILE A 1 81 ? -7.408 21.823 38.675 1.00 45.62 81 ILE A O 1
ATOM 613 N N . THR A 1 82 ? -6.918 23.398 37.140 1.00 45.67 82 THR A N 1
ATOM 614 C CA . THR A 1 82 ? -7.833 24.466 37.586 1.00 47.37 82 THR A CA 1
ATOM 615 C C . THR A 1 82 ? -9.323 24.039 37.688 1.00 51.09 82 THR A C 1
ATOM 616 O O . THR A 1 82 ? -9.965 24.278 38.719 1.00 51.60 82 THR A O 1
ATOM 620 N N . SER A 1 83 ? -9.870 23.467 36.615 1.00 46.57 83 SER A N 1
ATOM 621 C CA . SER A 1 83 ? -11.264 23.023 36.574 1.00 45.42 83 SER A CA 1
ATOM 622 C C . SER A 1 83 ? -11.307 21.758 35.708 1.00 46.13 83 SER A C 1
ATOM 623 O O . SER A 1 83 ? -11.594 21.841 34.517 1.00 46.03 83 SER A O 1
ATOM 626 N N . PRO A 1 84 ? -10.975 20.581 36.291 1.00 41.86 84 PRO A N 1
ATOM 627 C CA . PRO A 1 84 ? -10.937 19.345 35.492 1.00 41.61 84 PRO A CA 1
ATOM 628 C C . PRO A 1 84 ? -12.241 18.975 34.775 1.00 46.36 84 PRO A C 1
ATOM 629 O O . PRO A 1 84 ? -13.323 19.226 35.284 1.00 47.59 84 PRO A O 1
ATOM 633 N N . THR A 1 85 ? -12.115 18.431 33.553 1.00 42.59 85 THR A N 1
ATOM 634 C CA . THR A 1 85 ? -13.208 17.952 32.706 1.00 41.84 85 THR A CA 1
ATOM 635 C C . THR A 1 85 ? -12.897 16.500 32.357 1.00 45.85 85 THR A C 1
ATOM 636 O O . THR A 1 85 ? -11.757 16.080 32.517 1.00 42.72 85 THR A O 1
ATOM 640 N N . THR A 1 86 ? -13.869 15.739 31.831 1.00 46.02 86 THR A N 1
ATOM 641 C CA . THR A 1 86 ? -13.642 14.321 31.464 1.00 46.53 86 THR A CA 1
ATOM 642 C C . THR A 1 86 ? -12.487 14.139 30.460 1.00 50.72 86 THR A C 1
ATOM 643 O O . THR A 1 86 ? -11.950 13.036 30.345 1.00 51.20 86 THR A O 1
ATOM 647 N N . GLU A 1 87 ? -12.107 15.234 29.752 1.00 45.93 87 GLU A N 1
ATOM 648 C CA . GLU A 1 87 ? -11.034 15.308 28.755 1.00 44.95 87 GLU A CA 1
ATOM 649 C C . GLU A 1 87 ? -9.664 15.345 29.426 1.00 45.80 87 GLU A C 1
ATOM 650 O O . GLU A 1 87 ? -8.659 15.073 28.782 1.00 45.90 87 GLU A O 1
ATOM 656 N N . ASP A 1 88 ? -9.635 15.675 30.732 1.00 40.35 88 ASP A N 1
ATOM 657 C CA . ASP A 1 88 ? -8.425 15.745 31.529 1.00 38.47 88 ASP A CA 1
ATOM 658 C C . ASP A 1 88 ? -8.052 14.383 32.133 1.00 40.80 88 ASP A C 1
ATOM 659 O O . ASP A 1 88 ? -6.988 14.277 32.733 1.00 40.41 88 ASP A O 1
ATOM 664 N N . THR A 1 89 ? -8.870 13.324 31.887 1.00 36.86 89 THR A N 1
ATOM 665 C CA . THR A 1 89 ? -8.564 11.943 32.305 1.00 36.70 89 THR A CA 1
ATOM 666 C C . THR A 1 89 ? -7.272 11.538 31.550 1.00 40.42 89 THR A C 1
ATOM 667 O O . THR A 1 89 ? -7.266 11.522 30.320 1.00 40.87 89 THR A O 1
ATOM 671 N N . ALA A 1 90 ? -6.173 11.285 32.283 1.00 35.85 90 ALA A N 1
ATOM 672 C CA . ALA A 1 90 ? -4.879 10.953 31.665 1.00 34.48 90 ALA A CA 1
ATOM 673 C C . ALA A 1 90 ? -3.817 10.580 32.677 1.00 34.70 90 ALA A C 1
ATOM 674 O O . ALA A 1 90 ? -3.936 10.921 33.863 1.00 32.71 90 ALA A O 1
ATOM 676 N N . THR A 1 91 ? -2.728 9.956 32.173 1.00 30.40 91 THR A N 1
ATOM 677 C CA . THR A 1 91 ? -1.514 9.715 32.951 1.00 29.28 91 THR A CA 1
ATOM 678 C C . THR A 1 91 ? -0.676 10.965 32.748 1.00 32.39 91 THR A C 1
ATOM 679 O O . THR A 1 91 ? -0.443 11.392 31.609 1.00 31.59 91 THR A O 1
ATOM 683 N N . TYR A 1 92 ? -0.341 11.614 33.858 1.00 28.71 92 TYR A N 1
ATOM 684 C CA . TYR A 1 92 ? 0.444 12.833 33.870 1.00 27.65 92 TYR A CA 1
ATOM 685 C C . TYR A 1 92 ? 1.898 12.505 34.222 1.00 31.06 92 TYR A C 1
ATOM 686 O O . TYR A 1 92 ? 2.135 11.824 35.198 1.00 31.57 92 TYR A O 1
ATOM 695 N N . PHE A 1 93 ? 2.854 12.933 33.396 1.00 27.33 93 PHE A N 1
ATOM 696 C CA . PHE A 1 93 ? 4.284 12.708 33.605 1.00 26.33 93 PHE A CA 1
ATOM 697 C C . PHE A 1 93 ? 4.993 14.034 33.818 1.00 33.28 93 PHE A C 1
ATOM 698 O O . PHE A 1 93 ? 4.668 15.007 33.129 1.00 31.97 93 PHE A O 1
ATOM 706 N N . CYS A 1 94 ? 5.991 14.075 34.725 1.00 31.96 94 CYS A N 1
ATOM 707 C CA . CYS A 1 94 ? 6.816 15.271 34.850 1.00 35.00 94 CYS A CA 1
ATOM 708 C C . CYS A 1 94 ? 8.160 14.825 34.293 1.00 32.70 94 CYS A C 1
ATOM 709 O O . CYS A 1 94 ? 8.549 13.659 34.395 1.00 31.75 94 CYS A O 1
ATOM 712 N N . VAL A 1 95 ? 8.823 15.719 33.611 1.00 26.77 95 VAL A N 1
ATOM 713 C CA . VAL A 1 95 ? 10.020 15.372 32.854 1.00 24.74 95 VAL A CA 1
ATOM 714 C C . VAL A 1 95 ? 11.068 16.417 33.065 1.00 30.89 95 VAL A C 1
ATOM 715 O O . VAL A 1 95 ? 10.755 17.615 33.030 1.00 29.17 95 VAL A O 1
ATOM 719 N N . ARG A 1 96 ? 12.328 15.972 33.178 1.00 29.04 96 ARG A N 1
ATOM 720 C CA . ARG A 1 96 ? 13.464 16.871 33.289 1.00 29.00 96 ARG A CA 1
ATOM 721 C C . ARG A 1 96 ? 13.885 17.270 31.883 1.00 35.16 96 ARG A C 1
ATOM 722 O O . ARG A 1 96 ? 14.165 16.412 31.045 1.00 33.53 96 ARG A O 1
ATOM 730 N N . LYS A 1 97 ? 13.935 18.582 31.647 1.00 34.27 97 LYS A N 1
ATOM 731 C CA . LYS A 1 97 ? 14.347 19.202 30.398 1.00 34.73 97 LYS A CA 1
ATOM 732 C C . LYS A 1 97 ? 15.757 18.759 30.032 1.00 40.45 97 LYS A C 1
ATOM 733 O O . LYS A 1 97 ? 16.644 18.687 30.898 1.00 38.55 97 LYS A O 1
ATOM 739 N N . TYR A 1 98 ? 15.942 18.433 28.750 1.00 39.65 98 TYR A N 1
ATOM 740 C CA . TYR A 1 98 ? 17.216 17.968 28.255 1.00 42.67 98 TYR A CA 1
ATOM 741 C C . TYR A 1 98 ? 17.693 18.761 27.075 1.00 52.02 98 TYR A C 1
ATOM 742 O O . TYR A 1 98 ? 16.971 18.914 26.083 1.00 51.97 98 TYR A O 1
ATOM 751 N N . GLY A 1 99 ? 18.938 19.199 27.168 1.00 52.54 99 GLY A N 1
ATOM 752 C CA . GLY A 1 99 ? 19.574 19.943 26.095 1.00 53.66 99 GLY A CA 1
ATOM 753 C C . GLY A 1 99 ? 19.212 21.410 26.098 1.00 58.47 99 GLY A C 1
ATOM 754 O O . GLY A 1 99 ? 19.072 22.022 27.165 1.00 57.82 99 GLY A O 1
ATOM 755 N N . SER A 1 100 ? 19.050 21.964 24.885 1.00 55.36 100 SER A N 1
ATOM 756 C CA . SER A 1 100 ? 18.773 23.381 24.615 1.00 54.86 100 SER A CA 1
ATOM 757 C C . SER A 1 100 ? 17.299 23.706 24.320 1.00 54.56 100 SER A C 1
ATOM 758 O O . SER A 1 100 ? 16.946 24.886 24.194 1.00 54.78 100 SER A O 1
ATOM 761 N N . GLU A 1 101 ? 16.448 22.682 24.200 1.00 47.06 101 GLU A N 1
ATOM 762 C CA . GLU A 1 101 ? 15.073 22.915 23.810 1.00 45.30 101 GLU A CA 1
ATOM 763 C C . GLU A 1 101 ? 14.080 22.314 24.794 1.00 44.90 101 GLU A C 1
ATOM 764 O O . GLU A 1 101 ? 14.454 22.066 25.938 1.00 46.30 101 GLU A O 1
ATOM 770 N N . TRP A 1 102 ? 12.810 22.167 24.407 1.00 36.57 102 TRP A N 1
ATOM 771 C CA . TRP A 1 102 ? 11.811 21.628 25.320 1.00 35.55 102 TRP A CA 1
ATOM 772 C C . TRP A 1 102 ? 11.603 20.092 25.156 1.00 38.29 102 TRP A C 1
ATOM 773 O O . TRP A 1 102 ? 10.485 19.581 25.280 1.00 39.02 102 TRP A O 1
ATOM 784 N N . GLY A 1 103 ? 12.706 19.377 24.951 1.00 30.88 103 GLY A N 1
ATOM 785 C CA . GLY A 1 103 ? 12.737 17.921 24.970 1.00 29.65 103 GLY A CA 1
ATOM 786 C C . GLY A 1 103 ? 13.145 17.489 26.364 1.00 31.81 103 GLY A C 1
ATOM 787 O O . GLY A 1 103 ? 13.591 18.319 27.170 1.00 30.94 103 GLY A O 1
ATOM 788 N N . GLY A 1 104 ? 12.989 16.211 26.668 1.00 29.28 104 GLY A N 1
ATOM 789 C CA . GLY A 1 104 ? 13.334 15.696 27.984 1.00 29.31 104 GLY A CA 1
ATOM 790 C C . GLY A 1 104 ? 13.741 14.246 27.976 1.00 34.38 104 GLY A C 1
ATOM 791 O O . GLY A 1 104 ? 13.102 13.431 27.324 1.00 35.24 104 GLY A O 1
ATOM 792 N N . ASP A 1 105 ? 14.786 13.925 28.731 1.00 33.55 105 ASP A N 1
ATOM 793 C CA . ASP A 1 105 ? 15.381 12.585 28.862 1.00 33.76 105 ASP A CA 1
ATOM 794 C C . ASP A 1 105 ? 14.934 11.829 30.109 1.00 35.70 105 ASP A C 1
ATOM 795 O O . ASP A 1 105 ? 14.796 10.617 30.034 1.00 36.08 105 ASP A O 1
ATOM 800 N N . LEU A 1 106 ? 14.769 12.513 31.254 1.00 31.42 106 LEU A N 1
ATOM 801 C CA . LEU A 1 106 ? 14.389 11.868 32.525 1.00 29.42 106 LEU A CA 1
ATOM 802 C C . LEU A 1 106 ? 12.885 11.976 32.785 1.00 32.34 106 LEU A C 1
ATOM 803 O O . LEU A 1 106 ? 12.398 13.061 33.043 1.00 30.69 106 LEU A O 1
ATOM 808 N N . TRP A 1 107 ? 12.154 10.846 32.724 1.00 29.40 107 TRP A N 1
ATOM 809 C CA . TRP A 1 107 ? 10.704 10.821 32.918 1.00 27.96 107 TRP A CA 1
ATOM 810 C C . TRP A 1 107 ? 10.360 10.078 34.182 1.00 34.05 107 TRP A C 1
ATOM 811 O O . TRP A 1 107 ? 11.105 9.197 34.613 1.00 33.62 107 TRP A O 1
ATOM 822 N N . GLY A 1 108 ? 9.206 10.399 34.738 1.00 32.70 108 GLY A N 1
ATOM 823 C CA . GLY A 1 108 ? 8.677 9.655 35.873 1.00 33.40 108 GLY A CA 1
ATOM 824 C C . GLY A 1 108 ? 7.783 8.524 35.363 1.00 34.86 108 GLY A C 1
ATOM 825 O O . GLY A 1 108 ? 7.526 8.436 34.156 1.00 31.73 108 GLY A O 1
ATOM 826 N N . PRO A 1 109 ? 7.276 7.635 36.254 1.00 31.98 109 PRO A N 1
ATOM 827 C CA . PRO A 1 109 ? 6.388 6.546 35.782 1.00 31.95 109 PRO A CA 1
ATOM 828 C C . PRO A 1 109 ? 4.966 7.031 35.413 1.00 37.10 109 PRO A C 1
ATOM 829 O O . PRO A 1 109 ? 4.160 6.264 34.883 1.00 38.19 109 PRO A O 1
ATOM 833 N N . GLY A 1 110 ? 4.668 8.286 35.732 1.00 33.21 110 GLY A N 1
ATOM 834 C CA . GLY A 1 110 ? 3.374 8.911 35.516 1.00 32.50 110 GLY A CA 1
ATOM 835 C C . GLY A 1 110 ? 2.427 8.706 36.679 1.00 36.60 110 GLY A C 1
ATOM 836 O O . GLY A 1 110 ? 2.580 7.764 37.455 1.00 35.37 110 GLY A O 1
ATOM 837 N N . THR A 1 111 ? 1.431 9.579 36.806 1.00 35.91 111 THR A N 1
ATOM 838 C CA . THR A 1 111 ? 0.398 9.465 37.848 1.00 36.63 111 THR A CA 1
ATOM 839 C C . THR A 1 111 ? -0.970 9.544 37.148 1.00 42.22 111 THR A C 1
ATOM 840 O O . THR A 1 111 ? -1.130 10.362 36.241 1.00 40.68 111 THR A O 1
ATOM 844 N N . LEU A 1 112 ? -1.928 8.668 37.522 1.00 40.15 112 LEU A N 1
ATOM 845 C CA . LEU A 1 112 ? -3.228 8.632 36.844 1.00 39.65 112 LEU A CA 1
ATOM 846 C C . LEU A 1 112 ? -4.305 9.546 37.437 1.00 40.50 112 LEU A C 1
ATOM 847 O O . LEU A 1 112 ? -4.646 9.429 38.600 1.00 36.83 112 LEU A O 1
ATOM 852 N N . VAL A 1 113 ? -4.921 10.363 36.578 1.00 37.22 113 VAL A N 1
ATOM 853 C CA . VAL A 1 113 ? -6.054 11.221 36.955 1.00 35.91 113 VAL A CA 1
ATOM 854 C C . VAL A 1 113 ? -7.284 10.740 36.195 1.00 38.91 113 VAL A C 1
ATOM 855 O O . VAL A 1 113 ? -7.232 10.576 34.977 1.00 38.35 113 VAL A O 1
ATOM 859 N N . THR A 1 114 ? -8.363 10.473 36.916 1.00 36.97 114 THR A N 1
ATOM 860 C CA . THR A 1 114 ? -9.626 10.041 36.316 1.00 37.81 114 THR A CA 1
ATOM 861 C C . THR A 1 114 ? -10.677 11.092 36.640 1.00 43.22 114 THR A C 1
ATOM 862 O O . THR A 1 114 ? -10.972 11.302 37.822 1.00 43.09 114 THR A O 1
ATOM 866 N N . VAL A 1 115 ? -11.192 11.788 35.605 1.00 40.45 115 VAL A N 1
ATOM 867 C CA . VAL A 1 115 ? -12.243 12.796 35.785 1.00 41.37 115 VAL A CA 1
ATOM 868 C C . VAL A 1 115 ? -13.592 12.177 35.423 1.00 50.01 115 VAL A C 1
ATOM 869 O O . VAL A 1 115 ? -13.848 11.895 34.250 1.00 49.88 115 VAL A O 1
ATOM 873 N N . SER A 1 116 ? -14.424 11.917 36.440 1.00 49.26 116 SER A N 1
ATOM 874 C CA . SER A 1 116 ? -15.712 11.262 36.257 1.00 51.01 116 SER A CA 1
ATOM 875 C C . SER A 1 116 ? -16.689 11.730 37.305 1.00 58.70 116 SER A C 1
ATOM 876 O O . SER A 1 116 ? -16.297 12.027 38.438 1.00 57.73 116 SER A O 1
ATOM 879 N N . SER A 1 117 ? -17.980 11.750 36.921 1.00 57.35 117 SER A N 1
ATOM 880 C CA . SER A 1 117 ? -19.134 12.124 37.742 1.00 68.31 117 SER A CA 1
ATOM 881 C C . SER A 1 117 ? -19.780 10.872 38.352 1.00 100.73 117 SER A C 1
ATOM 882 O O . SER A 1 117 ? -19.680 9.779 37.788 1.00 66.54 117 SER A O 1
ATOM 885 N N . GLU A 1 136 ? -0.587 28.400 15.261 1.00 64.17 123 GLU A N 1
ATOM 886 C CA . GLU A 1 136 ? -0.148 27.263 16.074 1.00 64.30 123 GLU A CA 1
ATOM 887 C C . GLU A 1 136 ? 0.448 26.138 15.209 1.00 67.06 123 GLU A C 1
ATOM 888 O O . GLU A 1 136 ? -0.146 25.747 14.194 1.00 67.30 123 GLU A O 1
ATOM 894 N N . LEU A 1 137 ? 1.629 25.631 15.614 1.00 60.32 124 LEU A N 1
ATOM 895 C CA . LEU A 1 137 ? 2.375 24.596 14.896 1.00 58.43 124 LEU A CA 1
ATOM 896 C C . LEU A 1 137 ? 1.683 23.216 14.984 1.00 59.07 124 LEU A C 1
ATOM 897 O O . LEU A 1 137 ? 1.386 22.733 16.078 1.00 55.87 124 LEU A O 1
ATOM 902 N N . ASP A 1 138 ? 1.407 22.602 13.808 1.00 54.49 125 ASP A N 1
ATOM 903 C CA . ASP A 1 138 ? 0.775 21.284 13.727 1.00 53.35 125 ASP A CA 1
ATOM 904 C C . ASP A 1 138 ? 1.784 20.243 13.208 1.00 53.53 125 ASP A C 1
ATOM 905 O O . ASP A 1 138 ? 2.439 20.471 12.191 1.00 52.35 125 ASP A O 1
ATOM 910 N N . MET A 1 139 ? 1.933 19.134 13.954 1.00 48.29 126 MET A N 1
ATOM 911 C CA . MET A 1 139 ? 2.847 18.025 13.659 1.00 46.36 126 MET A CA 1
ATOM 912 C C . MET A 1 139 ? 2.057 16.851 13.142 1.00 47.44 126 MET A C 1
ATOM 913 O O . MET A 1 139 ? 1.198 16.332 13.858 1.00 46.24 126 MET A O 1
ATOM 918 N N . THR A 1 140 ? 2.331 16.438 11.893 1.00 43.07 127 THR A N 1
ATOM 919 C CA . THR A 1 140 ? 1.658 15.303 11.275 1.00 41.97 127 THR A CA 1
ATOM 920 C C . THR A 1 140 ? 2.617 14.170 11.177 1.00 42.92 127 THR A C 1
ATOM 921 O O . THR A 1 140 ? 3.604 14.231 10.442 1.00 43.88 127 THR A O 1
ATOM 925 N N . GLN A 1 141 ? 2.284 13.112 11.868 1.00 36.06 128 GLN A N 1
ATOM 926 C CA . GLN A 1 141 ? 3.105 11.939 11.896 1.00 35.69 128 GLN A CA 1
ATOM 927 C C . GLN A 1 141 ? 2.433 10.801 11.137 1.00 41.74 128 GLN A C 1
ATOM 928 O O . GLN A 1 141 ? 1.240 10.528 11.319 1.00 43.48 128 GLN A O 1
ATOM 934 N N . THR A 1 142 ? 3.178 10.207 10.209 1.00 39.00 129 THR A N 1
ATOM 935 C CA . THR A 1 142 ? 2.713 9.107 9.352 1.00 38.47 129 THR A CA 1
ATOM 936 C C . THR A 1 142 ? 3.762 7.971 9.268 1.00 40.38 129 THR A C 1
ATOM 937 O O . THR A 1 142 ? 4.961 8.230 9.297 1.00 40.94 129 THR A O 1
ATOM 941 N N . PRO A 1 143 ? 3.335 6.710 9.136 1.00 35.33 130 PRO A N 1
ATOM 942 C CA . PRO A 1 143 ? 1.938 6.242 9.152 1.00 34.23 130 PRO A CA 1
ATOM 943 C C . PRO A 1 143 ? 1.471 6.131 10.617 1.00 38.35 130 PRO A C 1
ATOM 944 O O . PRO A 1 143 ? 2.248 6.440 11.527 1.00 38.01 130 PRO A O 1
ATOM 948 N N . ALA A 1 144 ? 0.205 5.773 10.854 1.00 34.88 131 ALA A N 1
ATOM 949 C CA . ALA A 1 144 ? -0.290 5.622 12.209 1.00 36.16 131 ALA A CA 1
ATOM 950 C C . ALA A 1 144 ? 0.169 4.252 12.760 1.00 39.29 131 ALA A C 1
ATOM 951 O O . ALA A 1 144 ? 0.383 4.117 13.959 1.00 38.50 131 ALA A O 1
ATOM 953 N N . SER A 1 145 ? 0.353 3.260 11.874 1.00 36.19 132 SER A N 1
ATOM 954 C CA . SER A 1 145 ? 0.775 1.896 12.222 1.00 36.68 132 SER A CA 1
ATOM 955 C C . SER A 1 145 ? 1.442 1.200 11.060 1.00 41.44 132 SER A C 1
ATOM 956 O O . SER A 1 145 ? 1.065 1.411 9.908 1.00 41.58 132 SER A O 1
ATOM 959 N N . VAL A 1 146 ? 2.491 0.416 11.351 1.00 38.32 133 VAL A N 1
ATOM 960 C CA . VAL A 1 146 ? 3.287 -0.265 10.312 1.00 36.35 133 VAL A CA 1
ATOM 961 C C . VAL A 1 146 ? 4.059 -1.430 10.916 1.00 38.89 133 VAL A C 1
ATOM 962 O O . VAL A 1 146 ? 4.482 -1.356 12.067 1.00 38.51 133 VAL A O 1
ATOM 966 N N . SER A 1 147 ? 4.198 -2.515 10.147 1.00 36.09 134 SER A N 1
ATOM 967 C CA . SER A 1 147 ? 4.989 -3.681 10.518 1.00 36.12 134 SER A CA 1
ATOM 968 C C . SER A 1 147 ? 5.986 -3.963 9.416 1.00 41.81 134 SER A C 1
ATOM 969 O O . SER A 1 147 ? 5.706 -3.699 8.246 1.00 41.13 134 SER A O 1
ATOM 972 N N . GLU A 1 148 ? 7.178 -4.419 9.793 1.00 38.78 135 GLU A N 1
ATOM 973 C CA . GLU A 1 148 ? 8.222 -4.791 8.842 1.00 37.82 135 GLU A CA 1
ATOM 974 C C . GLU A 1 148 ? 8.848 -6.104 9.318 1.00 42.91 135 GLU A C 1
ATOM 975 O O . GLU A 1 148 ? 8.765 -6.408 10.525 1.00 43.43 135 GLU A O 1
ATOM 981 N N . PRO A 1 149 ? 9.509 -6.884 8.430 1.00 38.81 136 PRO A N 1
ATOM 982 C CA . PRO A 1 149 ? 10.150 -8.118 8.894 1.00 37.92 136 PRO A CA 1
ATOM 983 C C . PRO A 1 149 ? 11.366 -7.844 9.763 1.00 41.39 136 PRO A C 1
ATOM 984 O O . PRO A 1 149 ? 11.928 -6.739 9.756 1.00 40.36 136 PRO A O 1
ATOM 988 N N . VAL A 1 150 ? 11.751 -8.854 10.532 1.00 39.16 137 VAL A N 1
ATOM 989 C CA . VAL A 1 150 ? 12.933 -8.819 11.366 1.00 40.03 137 VAL A CA 1
ATOM 990 C C . VAL A 1 150 ? 14.134 -8.555 10.411 1.00 41.36 137 VAL A C 1
ATOM 991 O O . VAL A 1 150 ? 14.208 -9.152 9.350 1.00 40.23 137 VAL A O 1
ATOM 995 N N . GLY A 1 151 ? 14.986 -7.591 10.755 1.00 38.35 138 GLY A N 1
ATOM 996 C CA . GLY A 1 151 ? 16.117 -7.207 9.912 1.00 37.45 138 GLY A CA 1
ATOM 997 C C . GLY A 1 151 ? 15.768 -6.179 8.854 1.00 39.02 138 GLY A C 1
ATOM 998 O O . GLY A 1 151 ? 16.665 -5.673 8.163 1.00 38.86 138 GLY A O 1
ATOM 999 N N . GLY A 1 152 ? 14.467 -5.878 8.715 1.00 32.63 139 GLY A N 1
ATOM 1000 C CA . GLY A 1 152 ? 13.982 -4.885 7.758 1.00 31.55 139 GLY A CA 1
ATOM 1001 C C . GLY A 1 152 ? 14.133 -3.466 8.269 1.00 36.51 139 GLY A C 1
ATOM 1002 O O . GLY A 1 152 ? 14.666 -3.226 9.359 1.00 36.20 139 GLY A O 1
ATOM 1003 N N . THR A 1 153 ? 13.638 -2.505 7.499 1.00 34.61 140 THR A N 1
ATOM 1004 C CA . THR A 1 153 ? 13.721 -1.098 7.880 1.00 33.29 140 THR A CA 1
ATOM 1005 C C . THR A 1 153 ? 12.332 -0.458 7.986 1.00 36.48 140 THR A C 1
ATOM 1006 O O . THR A 1 153 ? 11.505 -0.599 7.074 1.00 34.22 140 THR A O 1
ATOM 1010 N N . VAL A 1 154 ? 12.090 0.245 9.113 1.00 34.17 141 VAL A N 1
ATOM 1011 C CA . VAL A 1 154 ? 10.878 1.035 9.371 1.00 35.11 141 VAL A CA 1
ATOM 1012 C C . VAL A 1 154 ? 11.253 2.534 9.144 1.00 36.82 141 VAL A C 1
ATOM 1013 O O . VAL A 1 154 ? 12.334 2.964 9.557 1.00 35.50 141 VAL A O 1
ATOM 1017 N N . THR A 1 155 ? 10.354 3.300 8.512 1.00 32.78 142 THR A N 1
ATOM 1018 C CA . THR A 1 155 ? 10.526 4.745 8.255 1.00 33.69 142 THR A CA 1
ATOM 1019 C C . THR A 1 155 ? 9.320 5.478 8.793 1.00 37.00 142 THR A C 1
ATOM 1020 O O . THR A 1 155 ? 8.181 5.057 8.567 1.00 38.00 142 THR A O 1
ATOM 1024 N N . ILE A 1 156 ? 9.574 6.512 9.584 1.00 32.27 143 ILE A N 1
ATOM 1025 C CA . ILE A 1 156 ? 8.507 7.274 10.190 1.00 33.20 143 ILE A CA 1
ATOM 1026 C C . ILE A 1 156 ? 8.647 8.716 9.777 1.00 37.16 143 ILE A C 1
ATOM 1027 O O . ILE A 1 156 ? 9.691 9.290 9.994 1.00 36.48 143 ILE A O 1
ATOM 1032 N N . LYS A 1 157 ? 7.583 9.295 9.202 1.00 34.39 144 LYS A N 1
ATOM 1033 C CA . LYS A 1 157 ? 7.577 10.668 8.738 1.00 34.26 144 LYS A CA 1
ATOM 1034 C C . LYS A 1 157 ? 6.892 11.615 9.712 1.00 38.57 144 LYS A C 1
ATOM 1035 O O . LYS A 1 157 ? 5.819 11.341 10.239 1.00 36.18 144 LYS A O 1
ATOM 1041 N N . CYS A 1 158 ? 7.489 12.774 9.859 1.00 37.64 145 CYS A N 1
ATOM 1042 C CA . CYS A 1 158 ? 6.962 13.836 10.654 1.00 39.25 145 CYS A CA 1
ATOM 1043 C C . CYS A 1 158 ? 7.028 15.138 9.861 1.00 42.88 145 CYS A C 1
ATOM 1044 O O . CYS A 1 158 ? 8.104 15.607 9.469 1.00 42.23 145 CYS A O 1
ATOM 1047 N N . GLN A 1 159 ? 5.860 15.693 9.579 1.00 39.04 146 GLN A N 1
ATOM 1048 C CA . GLN A 1 159 ? 5.735 16.954 8.888 1.00 38.43 146 GLN A CA 1
ATOM 1049 C C . GLN A 1 159 ? 5.212 18.051 9.830 1.00 43.79 146 GLN A C 1
ATOM 1050 O O . GLN A 1 159 ? 4.135 17.916 10.421 1.00 39.86 146 GLN A O 1
ATOM 1056 N N . ALA A 1 160 ? 5.982 19.155 9.910 1.00 44.00 147 ALA A N 1
ATOM 1057 C CA . ALA A 1 160 ? 5.691 20.346 10.693 1.00 44.48 147 ALA A CA 1
ATOM 1058 C C . ALA A 1 160 ? 4.970 21.338 9.787 1.00 50.96 147 ALA A C 1
ATOM 1059 O O . ALA A 1 160 ? 5.381 21.524 8.640 1.00 51.43 147 ALA A O 1
ATOM 1061 N N . SER A 1 161 ? 3.878 21.960 10.275 1.00 50.25 148 SER A N 1
ATOM 1062 C CA . SER A 1 161 ? 3.121 22.944 9.472 1.00 50.66 148 SER A CA 1
ATOM 1063 C C . SER A 1 161 ? 3.868 24.283 9.302 1.00 55.56 148 SER A C 1
ATOM 1064 O O . SER A 1 161 ? 3.494 25.071 8.448 1.00 56.74 148 SER A O 1
ATOM 1067 N N . GLN A 1 162 ? 4.934 24.510 10.085 1.00 52.35 149 GLN A N 1
ATOM 1068 C CA . GLN A 1 162 ? 5.809 25.697 10.060 1.00 53.67 149 GLN A CA 1
ATOM 1069 C C . GLN A 1 162 ? 7.241 25.171 10.131 1.00 56.26 149 GLN A C 1
ATOM 1070 O O . GLN A 1 162 ? 7.434 24.126 10.742 1.00 56.59 149 GLN A O 1
ATOM 1076 N N . SER A 1 163 ? 8.246 25.894 9.591 1.00 50.78 150 SER A N 1
ATOM 1077 C CA . SER A 1 163 ? 9.650 25.464 9.719 1.00 49.99 150 SER A CA 1
ATOM 1078 C C . SER A 1 163 ? 10.076 25.470 11.203 1.00 53.65 150 SER A C 1
ATOM 1079 O O . SER A 1 163 ? 9.869 26.459 11.920 1.00 54.83 150 SER A O 1
ATOM 1082 N N . ILE A 1 164 ? 10.602 24.345 11.680 1.00 47.51 151 ILE A N 1
ATOM 1083 C CA . ILE A 1 164 ? 11.036 24.248 13.075 1.00 46.04 151 ILE A CA 1
ATOM 1084 C C . ILE A 1 164 ? 12.537 23.991 13.153 1.00 49.97 151 ILE A C 1
ATOM 1085 O O . ILE A 1 164 ? 13.036 23.531 14.180 1.00 49.56 151 ILE A O 1
ATOM 1090 N N . SER A 1 165 ? 13.255 24.315 12.057 1.00 48.16 152 SER A N 1
ATOM 1091 C CA . SER A 1 165 ? 14.708 24.205 11.917 1.00 48.59 152 SER A CA 1
ATOM 1092 C C . SER A 1 165 ? 15.136 22.745 12.195 1.00 52.92 152 SER A C 1
ATOM 1093 O O . SER A 1 165 ? 14.740 21.836 11.453 1.00 52.47 152 SER A O 1
ATOM 1096 N N . SER A 1 166 ? 15.869 22.533 13.295 1.00 48.52 153 SER A N 1
ATOM 1097 C CA . SER A 1 166 ? 16.384 21.243 13.733 1.00 47.88 153 SER A CA 1
ATOM 1098 C C . SER A 1 166 ? 15.858 20.891 15.149 1.00 49.03 153 SER A C 1
ATOM 1099 O O . SER A 1 166 ? 16.355 19.955 15.777 1.00 49.21 153 SER A O 1
ATOM 1102 N N . TYR A 1 167 ? 14.833 21.621 15.626 1.00 43.74 154 TYR A N 1
ATOM 1103 C CA . TYR A 1 167 ? 14.247 21.425 16.955 1.00 43.15 154 TYR A CA 1
ATOM 1104 C C . TYR A 1 167 ? 13.179 20.372 16.932 1.00 41.73 154 TYR A C 1
ATOM 1105 O O . TYR A 1 167 ? 11.987 20.657 16.945 1.00 41.50 154 TYR A O 1
ATOM 1114 N N . LEU A 1 168 ? 13.625 19.133 16.883 1.00 35.70 155 LEU A N 1
ATOM 1115 C CA . LEU A 1 168 ? 12.753 17.984 16.767 1.00 34.53 155 LEU A CA 1
ATOM 1116 C C . LEU A 1 168 ? 13.396 16.854 17.526 1.00 37.76 155 LEU A C 1
ATOM 1117 O O . LEU A 1 168 ? 14.585 16.588 17.354 1.00 37.16 155 LEU A O 1
ATOM 1122 N N . ALA A 1 169 ? 12.602 16.204 18.379 1.00 33.19 156 ALA A N 1
ATOM 1123 C CA . ALA A 1 169 ? 13.021 15.042 19.145 1.00 32.65 156 ALA A CA 1
ATOM 1124 C C . ALA A 1 169 ? 12.162 13.830 18.767 1.00 33.65 156 ALA A C 1
ATOM 1125 O O . ALA A 1 169 ? 11.031 14.006 18.335 1.00 32.34 156 ALA A O 1
ATOM 1127 N N . TRP A 1 170 ? 12.707 12.611 18.908 1.00 30.90 157 TRP A N 1
ATOM 1128 C CA . TRP A 1 170 ? 11.998 11.331 18.716 1.00 29.84 157 TRP A CA 1
ATOM 1129 C C . TRP A 1 170 ? 11.990 10.568 20.048 1.00 32.06 157 TRP A C 1
ATOM 1130 O O . TRP A 1 170 ? 13.008 10.497 20.721 1.00 30.70 157 TRP A O 1
ATOM 1141 N N . TYR A 1 171 ? 10.853 9.963 20.397 1.00 29.65 158 TYR A N 1
ATOM 1142 C CA . TYR A 1 171 ? 10.675 9.154 21.611 1.00 28.24 158 TYR A CA 1
ATOM 1143 C C . TYR A 1 171 ? 10.163 7.765 21.285 1.00 32.01 158 TYR A C 1
ATOM 1144 O O . TYR A 1 171 ? 9.434 7.602 20.326 1.00 31.14 158 TYR A O 1
ATOM 1153 N N . GLN A 1 172 ? 10.466 6.796 22.142 1.00 30.08 159 GLN A N 1
ATOM 1154 C CA . GLN A 1 172 ? 9.943 5.438 22.076 1.00 29.23 159 GLN A CA 1
ATOM 1155 C C . GLN A 1 172 ? 9.104 5.198 23.364 1.00 35.71 159 GLN A C 1
ATOM 1156 O O . GLN A 1 172 ? 9.573 5.487 24.471 1.00 35.32 159 GLN A O 1
ATOM 1162 N N . GLN A 1 173 ? 7.905 4.610 23.214 1.00 32.71 160 GLN A N 1
ATOM 1163 C CA . GLN A 1 173 ? 7.070 4.208 24.345 1.00 32.27 160 GLN A CA 1
ATOM 1164 C C . GLN A 1 173 ? 6.507 2.788 24.132 1.00 36.67 160 GLN A C 1
ATOM 1165 O O . GLN A 1 173 ? 5.735 2.539 23.194 1.00 35.95 160 GLN A O 1
ATOM 1171 N N . LYS A 1 174 ? 6.909 1.864 25.020 1.00 32.10 161 LYS A N 1
ATOM 1172 C CA . LYS A 1 174 ? 6.408 0.497 25.072 1.00 31.35 161 LYS A CA 1
ATOM 1173 C C . LYS A 1 174 ? 5.063 0.498 25.856 1.00 34.41 161 LYS A C 1
ATOM 1174 O O . LYS A 1 174 ? 4.889 1.370 26.704 1.00 35.12 161 LYS A O 1
ATOM 1180 N N . PRO A 1 175 ? 4.094 -0.411 25.560 1.00 30.98 162 PRO A N 1
ATOM 1181 C CA . PRO A 1 175 ? 2.800 -0.400 26.298 1.00 30.74 162 PRO A CA 1
ATOM 1182 C C . PRO A 1 175 ? 2.925 -0.376 27.838 1.00 34.22 162 PRO A C 1
ATOM 1183 O O . PRO A 1 175 ? 3.677 -1.161 28.414 1.00 31.62 162 PRO A O 1
ATOM 1187 N N . GLY A 1 176 ? 2.243 0.580 28.464 1.00 32.20 163 GLY A N 1
ATOM 1188 C CA . GLY A 1 176 ? 2.203 0.766 29.914 1.00 30.95 163 GLY A CA 1
ATOM 1189 C C . GLY A 1 176 ? 3.478 1.306 30.522 1.00 36.68 163 GLY A C 1
ATOM 1190 O O . GLY A 1 176 ? 3.573 1.399 31.743 1.00 37.56 163 GLY A O 1
ATOM 1191 N N . GLN A 1 177 ? 4.477 1.662 29.686 1.00 34.59 164 GLN A N 1
ATOM 1192 C CA . GLN A 1 177 ? 5.774 2.188 30.133 1.00 33.44 164 GLN A CA 1
ATOM 1193 C C . GLN A 1 177 ? 5.890 3.682 29.850 1.00 36.94 164 GLN A C 1
ATOM 1194 O O . GLN A 1 177 ? 5.108 4.237 29.065 1.00 35.00 164 GLN A O 1
ATOM 1200 N N . ARG A 1 178 ? 6.861 4.335 30.511 1.00 31.65 165 ARG A N 1
ATOM 1201 C CA . ARG A 1 178 ? 7.076 5.752 30.285 1.00 31.67 165 ARG A CA 1
ATOM 1202 C C . ARG A 1 178 ? 7.817 5.961 28.951 1.00 35.81 165 ARG A C 1
ATOM 1203 O O . ARG A 1 178 ? 8.535 5.054 28.484 1.00 35.16 165 ARG A O 1
ATOM 1211 N N . PRO A 1 179 ? 7.687 7.165 28.355 1.00 31.21 166 PRO A N 1
ATOM 1212 C CA . PRO A 1 179 ? 8.409 7.454 27.117 1.00 31.32 166 PRO A CA 1
ATOM 1213 C C . PRO A 1 179 ? 9.904 7.528 27.379 1.00 35.90 166 PRO A C 1
ATOM 1214 O O . PRO A 1 179 ? 10.346 7.764 28.509 1.00 34.16 166 PRO A O 1
ATOM 1218 N N . ARG A 1 180 ? 10.675 7.258 26.329 1.00 33.61 167 ARG A N 1
ATOM 1219 C CA . ARG A 1 180 ? 12.129 7.198 26.336 1.00 34.12 167 ARG A CA 1
ATOM 1220 C C . ARG A 1 180 ? 12.685 8.074 25.211 1.00 38.52 167 ARG A C 1
ATOM 1221 O O . ARG A 1 180 ? 12.289 7.918 24.052 1.00 37.59 167 ARG A O 1
ATOM 1229 N N . LEU A 1 181 ? 13.626 8.951 25.528 1.00 35.91 168 LEU A N 1
ATOM 1230 C CA . LEU A 1 181 ? 14.220 9.792 24.487 1.00 35.75 168 LEU A CA 1
ATOM 1231 C C . LEU A 1 181 ? 15.220 8.982 23.637 1.00 38.76 168 LEU A C 1
ATOM 1232 O O . LEU A 1 181 ? 16.127 8.331 24.165 1.00 37.96 168 LEU A O 1
ATOM 1237 N N . LEU A 1 182 ? 15.009 8.993 22.319 1.00 36.01 169 LEU A N 1
ATOM 1238 C CA . LEU A 1 182 ? 15.869 8.300 21.370 1.00 34.96 169 LEU A CA 1
ATOM 1239 C C . LEU A 1 182 ? 16.811 9.290 20.745 1.00 36.51 169 LEU A C 1
ATOM 1240 O O . LEU A 1 182 ? 18.016 9.027 20.633 1.00 36.91 169 LEU A O 1
ATOM 1245 N N . ILE A 1 183 ? 16.238 10.397 20.257 1.00 30.17 170 ILE A N 1
ATOM 1246 C CA . ILE A 1 183 ? 16.930 11.384 19.456 1.00 30.82 170 ILE A CA 1
ATOM 1247 C C . ILE A 1 183 ? 16.501 12.810 19.792 1.00 34.19 170 ILE A C 1
ATOM 1248 O O . ILE A 1 183 ? 15.312 13.087 19.925 1.00 32.80 170 ILE A O 1
ATOM 1253 N N . TYR A 1 184 ? 17.462 13.727 19.822 1.00 32.91 171 TYR A N 1
ATOM 1254 C CA . TYR A 1 184 ? 17.180 15.157 20.017 1.00 34.34 171 TYR A CA 1
ATOM 1255 C C . TYR A 1 184 ? 17.937 15.898 18.940 1.00 39.72 171 TYR A C 1
ATOM 1256 O O . TYR A 1 184 ? 18.728 15.255 18.259 1.00 40.66 171 TYR A O 1
ATOM 1265 N N . GLU A 1 185 ? 17.675 17.208 18.733 1.00 38.77 172 GLU A N 1
ATOM 1266 C CA . GLU A 1 185 ? 18.325 18.019 17.682 1.00 40.33 172 GLU A CA 1
ATOM 1267 C C . GLU A 1 185 ? 18.220 17.339 16.301 1.00 44.69 172 GLU A C 1
ATOM 1268 O O . GLU A 1 185 ? 19.203 17.373 15.562 1.00 45.51 172 GLU A O 1
ATOM 1274 N N . THR A 1 186 ? 17.083 16.652 15.987 1.00 39.86 173 THR A N 1
ATOM 1275 C CA . THR A 1 186 ? 16.831 15.969 14.690 1.00 39.01 173 THR A CA 1
ATOM 1276 C C . THR A 1 186 ? 17.574 14.612 14.501 1.00 41.24 173 THR A C 1
ATOM 1277 O O . THR A 1 186 ? 16.958 13.637 14.061 1.00 38.98 173 THR A O 1
ATOM 1281 N N . SER A 1 187 ? 18.890 14.570 14.793 1.00 38.69 174 SER A N 1
ATOM 1282 C CA . SER A 1 187 ? 19.751 13.423 14.494 1.00 38.90 174 SER A CA 1
ATOM 1283 C C . SER A 1 187 ? 20.721 12.986 15.589 1.00 44.92 174 SER A C 1
ATOM 1284 O O . SER A 1 187 ? 21.413 11.975 15.403 1.00 44.74 174 SER A O 1
ATOM 1287 N N . THR A 1 188 ? 20.779 13.713 16.727 1.00 41.50 175 THR A N 1
ATOM 1288 C CA . THR A 1 188 ? 21.681 13.342 17.812 1.00 40.78 175 THR A CA 1
ATOM 1289 C C . THR A 1 188 ? 21.060 12.237 18.658 1.00 44.53 175 THR A C 1
ATOM 1290 O O . THR A 1 188 ? 19.970 12.411 19.194 1.00 43.70 175 THR A O 1
ATOM 1294 N N . LEU A 1 189 ? 21.773 11.118 18.805 1.00 41.51 176 LEU A N 1
ATOM 1295 C CA . LEU A 1 189 ? 21.285 9.988 19.591 1.00 41.37 176 LEU A CA 1
ATOM 1296 C C . LEU A 1 189 ? 21.484 10.255 21.067 1.00 44.51 176 LEU A C 1
ATOM 1297 O O . LEU A 1 189 ? 22.582 10.668 21.457 1.00 43.23 176 LEU A O 1
ATOM 1302 N N . ALA A 1 190 ? 20.437 9.993 21.896 1.00 41.53 177 ALA A N 1
ATOM 1303 C CA . ALA A 1 190 ? 20.527 10.109 23.365 1.00 41.33 177 ALA A CA 1
ATOM 1304 C C . ALA A 1 190 ? 21.410 8.944 23.856 1.00 45.42 177 ALA A C 1
ATOM 1305 O O . ALA A 1 190 ? 21.613 7.998 23.095 1.00 42.89 177 ALA A O 1
ATOM 1307 N N . SER A 1 191 ? 21.945 8.996 25.103 1.00 45.29 178 SER A N 1
ATOM 1308 C CA . SER A 1 191 ? 22.808 7.897 25.593 1.00 45.55 178 SER A CA 1
ATOM 1309 C C . SER A 1 191 ? 22.083 6.543 25.642 1.00 48.01 178 SER A C 1
ATOM 1310 O O . SER A 1 191 ? 20.877 6.479 25.907 1.00 47.49 178 SER A O 1
ATOM 1313 N N . GLY A 1 192 ? 22.820 5.495 25.287 1.00 43.39 179 GLY A N 1
ATOM 1314 C CA . GLY A 1 192 ? 22.330 4.127 25.270 1.00 42.84 179 GLY A CA 1
ATOM 1315 C C . GLY A 1 192 ? 21.494 3.777 24.059 1.00 45.95 179 GLY A C 1
ATOM 1316 O O . GLY A 1 192 ? 20.998 2.653 23.967 1.00 46.30 179 GLY A O 1
ATOM 1317 N N . VAL A 1 193 ? 21.296 4.731 23.133 1.00 41.08 180 VAL A N 1
ATOM 1318 C CA . VAL A 1 193 ? 20.466 4.474 21.942 1.00 39.39 180 VAL A CA 1
ATOM 1319 C C . VAL A 1 193 ? 21.316 3.849 20.848 1.00 43.83 180 VAL A C 1
ATOM 1320 O O . VAL A 1 193 ? 22.305 4.454 20.435 1.00 43.43 180 VAL A O 1
ATOM 1324 N N . PRO A 1 194 ? 20.959 2.627 20.379 1.00 41.35 181 PRO A N 1
ATOM 1325 C CA . PRO A 1 194 ? 21.735 2.000 19.290 1.00 40.57 181 PRO A CA 1
ATOM 1326 C C . PRO A 1 194 ? 21.682 2.809 17.991 1.00 44.85 181 PRO A C 1
ATOM 1327 O O . PRO A 1 194 ? 20.735 3.568 17.775 1.00 44.71 181 PRO A O 1
ATOM 1331 N N . SER A 1 195 ? 22.738 2.696 17.167 1.00 41.35 182 SER A N 1
ATOM 1332 C CA . SER A 1 195 ? 22.892 3.429 15.918 1.00 42.63 182 SER A CA 1
ATOM 1333 C C . SER A 1 195 ? 21.894 3.037 14.820 1.00 46.47 182 SER A C 1
ATOM 1334 O O . SER A 1 195 ? 21.808 3.741 13.813 1.00 46.06 182 SER A O 1
ATOM 1337 N N . ARG A 1 196 ? 21.135 1.939 15.029 1.00 43.30 183 ARG A N 1
ATOM 1338 C CA . ARG A 1 196 ? 20.047 1.427 14.165 1.00 42.82 183 ARG A CA 1
ATOM 1339 C C . ARG A 1 196 ? 18.941 2.468 14.014 1.00 45.02 183 ARG A C 1
ATOM 1340 O O . ARG A 1 196 ? 18.210 2.439 13.035 1.00 46.45 183 ARG A O 1
ATOM 1348 N N . PHE A 1 197 ? 18.834 3.383 14.987 1.00 39.97 184 PHE A N 1
ATOM 1349 C CA . PHE A 1 197 ? 17.902 4.507 15.038 1.00 38.24 184 PHE A CA 1
ATOM 1350 C C . PHE A 1 197 ? 18.579 5.692 14.431 1.00 41.73 184 PHE A C 1
ATOM 1351 O O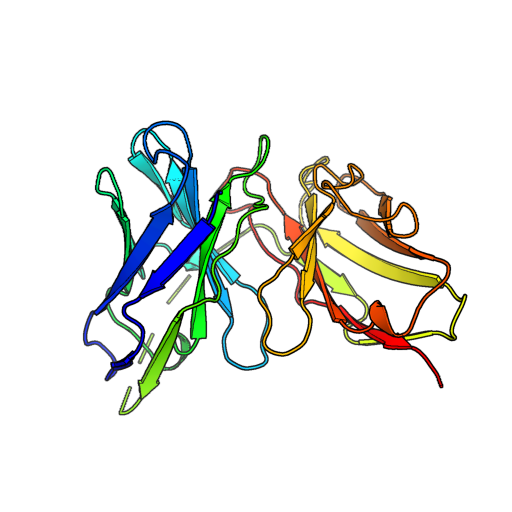 . PHE A 1 197 ? 19.558 6.166 14.978 1.00 43.59 184 PHE A O 1
ATOM 1359 N N . LYS A 1 198 ? 18.052 6.202 13.334 1.00 35.52 185 LYS A N 1
ATOM 1360 C CA . LYS A 1 198 ? 18.635 7.356 12.673 1.00 34.27 185 LYS A CA 1
ATOM 1361 C C . LYS A 1 198 ? 17.583 8.435 12.475 1.00 38.04 185 LYS A C 1
ATOM 1362 O O . LYS A 1 198 ? 16.489 8.128 12.019 1.00 37.89 185 LYS A O 1
ATOM 1368 N N . GLY A 1 199 ? 17.910 9.668 12.855 1.00 34.59 186 GLY A N 1
ATOM 1369 C CA . GLY A 1 199 ? 17.034 10.812 12.654 1.00 34.64 186 GLY A CA 1
ATOM 1370 C C . GLY A 1 199 ? 17.550 11.679 11.520 1.00 39.21 186 GLY A C 1
ATOM 1371 O O . GLY A 1 199 ? 18.745 11.966 11.442 1.00 37.90 186 GLY A O 1
ATOM 1372 N N . SER A 1 200 ? 16.674 12.068 10.605 1.00 37.42 187 SER A N 1
ATOM 1373 C CA . SER A 1 200 ? 17.077 12.951 9.498 1.00 37.17 187 SER A CA 1
ATOM 1374 C C . SER A 1 200 ? 16.010 14.021 9.216 1.00 41.29 187 SER A C 1
ATOM 1375 O O . SER A 1 200 ? 14.965 14.031 9.849 1.00 40.65 187 SER A O 1
ATOM 1378 N N . GLY A 1 201 ? 16.280 14.909 8.278 1.00 41.26 188 GLY A N 1
ATOM 1379 C CA . GLY A 1 201 ? 15.352 15.968 7.921 1.00 41.70 188 GLY A CA 1
ATOM 1380 C C . GLY A 1 201 ? 15.736 17.302 8.504 1.00 47.78 188 GLY A C 1
ATOM 1381 O O . GLY A 1 201 ? 16.778 17.420 9.146 1.00 49.59 188 GLY A O 1
ATOM 1382 N N . SER A 1 202 ? 14.919 18.320 8.234 1.00 45.74 189 SER A N 1
ATOM 1383 C CA . SER A 1 202 ? 15.087 19.716 8.649 1.00 46.83 189 SER A CA 1
ATOM 1384 C C . SER A 1 202 ? 13.906 20.513 8.106 1.00 52.08 189 SER A C 1
ATOM 1385 O O . SER A 1 202 ? 13.279 20.098 7.127 1.00 52.94 189 SER A O 1
ATOM 1388 N N . GLY A 1 203 ? 13.639 21.658 8.721 1.00 48.10 190 GLY A N 1
ATOM 1389 C CA . GLY A 1 203 ? 12.559 22.549 8.322 1.00 47.35 190 GLY A CA 1
ATOM 1390 C C . GLY A 1 203 ? 11.175 22.039 8.672 1.00 48.90 190 GLY A C 1
ATOM 1391 O O . GLY A 1 203 ? 10.716 22.161 9.817 1.00 45.74 190 GLY A O 1
ATOM 1392 N N . THR A 1 204 ? 10.499 21.489 7.667 1.00 45.67 191 THR A N 1
ATOM 1393 C CA . THR A 1 204 ? 9.135 20.988 7.806 1.00 45.78 191 THR A CA 1
ATOM 1394 C C . THR A 1 204 ? 9.020 19.481 7.665 1.00 47.97 191 THR A C 1
ATOM 1395 O O . THR A 1 204 ? 7.940 18.946 7.898 1.00 47.98 191 THR A O 1
ATOM 1399 N N . GLU A 1 205 ? 10.083 18.803 7.221 1.00 43.02 192 GLU A N 1
ATOM 1400 C CA . GLU A 1 205 ? 10.043 17.362 6.934 1.00 41.32 192 GLU A CA 1
ATOM 1401 C C . GLU A 1 205 ? 11.121 16.597 7.696 1.00 42.36 192 GLU A C 1
ATOM 1402 O O . GLU A 1 205 ? 12.300 16.924 7.577 1.00 42.78 192 GLU A O 1
ATOM 1408 N N . PHE A 1 206 ? 10.718 15.608 8.507 1.00 36.95 193 PHE A N 1
ATOM 1409 C CA . PHE A 1 206 ? 11.628 14.833 9.356 1.00 36.45 193 PHE A CA 1
ATOM 1410 C C . PHE A 1 206 ? 11.347 13.352 9.257 1.00 39.62 193 PHE A C 1
ATOM 1411 O O . PHE A 1 206 ? 10.215 12.979 8.981 1.00 40.83 193 PHE A O 1
ATOM 1419 N N . THR A 1 207 ? 12.374 12.512 9.469 1.00 34.06 194 THR A N 1
ATOM 1420 C CA . THR A 1 207 ? 12.235 11.056 9.421 1.00 33.13 194 THR A CA 1
ATOM 1421 C C . THR A 1 207 ? 13.006 10.410 10.558 1.00 35.89 194 THR A C 1
ATOM 1422 O O . THR A 1 207 ? 14.124 10.810 10.882 1.00 37.27 194 THR A O 1
ATOM 1426 N N . LEU A 1 208 ? 12.426 9.354 11.091 1.00 29.90 195 LEU A N 1
ATOM 1427 C CA . LEU A 1 208 ? 13.069 8.418 11.989 1.00 28.95 195 LEU A CA 1
ATOM 1428 C C . LEU A 1 208 ? 13.162 7.105 11.171 1.00 32.33 195 LEU A C 1
ATOM 1429 O O . LEU A 1 208 ? 12.160 6.597 10.675 1.00 30.01 195 LEU A O 1
ATOM 1434 N N . THR A 1 209 ? 14.367 6.595 11.016 1.00 29.77 196 THR A N 1
ATOM 1435 C CA . THR A 1 209 ? 14.606 5.344 10.342 1.00 29.82 196 THR A CA 1
ATOM 1436 C C . THR A 1 209 ? 15.100 4.388 11.401 1.00 35.52 196 THR A C 1
ATOM 1437 O O . THR A 1 209 ? 15.996 4.750 12.154 1.00 36.09 196 THR A O 1
ATOM 1441 N N . ILE A 1 210 ? 14.496 3.194 11.481 1.00 32.07 197 ILE A N 1
ATOM 1442 C CA . ILE A 1 210 ? 14.911 2.130 12.382 1.00 32.04 197 ILE A CA 1
ATOM 1443 C C . ILE A 1 210 ? 15.291 1.001 11.453 1.00 36.91 197 ILE A C 1
ATOM 1444 O O . ILE A 1 210 ? 14.407 0.393 10.846 1.00 35.73 197 ILE A O 1
ATOM 1449 N N . SER A 1 211 ? 16.602 0.738 11.316 1.00 33.78 198 SER A N 1
ATOM 1450 C CA . SER A 1 211 ? 17.113 -0.340 10.492 1.00 32.91 198 SER A CA 1
ATOM 1451 C C . SER A 1 211 ? 17.396 -1.604 11.338 1.00 37.31 198 SER A C 1
ATOM 1452 O O . SER A 1 211 ? 17.423 -1.538 12.581 1.00 34.89 198 SER A O 1
ATOM 1455 N N . ASP A 1 212 ? 17.544 -2.760 10.654 1.00 35.79 199 ASP A N 1
ATOM 1456 C CA . ASP A 1 212 ? 17.809 -4.057 11.282 1.00 37.81 199 ASP A CA 1
ATOM 1457 C C . ASP A 1 212 ? 16.856 -4.282 12.451 1.00 40.22 199 ASP A C 1
ATOM 1458 O O . ASP A 1 212 ? 17.272 -4.492 13.593 1.00 40.19 199 ASP A O 1
ATOM 1463 N N . LEU A 1 213 ? 15.554 -4.171 12.138 1.00 35.85 200 LEU A N 1
ATOM 1464 C CA . LEU A 1 213 ? 14.441 -4.290 13.055 1.00 35.03 200 LEU A CA 1
ATOM 1465 C C . LEU A 1 213 ? 14.443 -5.566 13.895 1.00 39.17 200 LEU A C 1
ATOM 1466 O O . LEU A 1 213 ? 14.656 -6.676 13.393 1.00 39.12 200 LEU A O 1
ATOM 1471 N N . GLU A 1 214 ? 14.210 -5.378 15.185 1.00 37.05 201 GLU A N 1
ATOM 1472 C CA . GLU A 1 214 ? 14.163 -6.442 16.188 1.00 37.83 201 GLU A CA 1
ATOM 1473 C C . GLU A 1 214 ? 12.799 -6.409 16.814 1.00 42.61 201 GLU A C 1
ATOM 1474 O O . GLU A 1 214 ? 12.191 -5.335 16.903 1.00 39.96 201 GLU A O 1
ATOM 1480 N N . CYS A 1 215 ? 12.350 -7.566 17.314 1.00 42.85 202 CYS A N 1
ATOM 1481 C CA . CYS A 1 215 ? 11.085 -7.729 18.032 1.00 45.79 202 CYS A CA 1
ATOM 1482 C C . CYS A 1 215 ? 11.025 -6.757 19.226 1.00 44.74 202 CYS A C 1
ATOM 1483 O O . CYS A 1 215 ? 9.954 -6.238 19.531 1.00 44.03 202 CYS A O 1
ATOM 1486 N N . ALA A 1 216 ? 12.198 -6.454 19.831 1.00 37.87 203 ALA A N 1
ATOM 1487 C CA . ALA A 1 216 ? 12.370 -5.527 20.944 1.00 38.19 203 ALA A CA 1
ATOM 1488 C C . ALA A 1 216 ? 12.097 -4.049 20.538 1.00 41.25 203 ALA A C 1
ATOM 1489 O O . ALA A 1 216 ? 11.943 -3.196 21.401 1.00 40.48 203 ALA A O 1
ATOM 1491 N N . ASP A 1 217 ? 12.068 -3.743 19.236 1.00 37.77 204 ASP A N 1
ATOM 1492 C CA . ASP A 1 217 ? 11.791 -2.378 18.792 1.00 35.74 204 ASP A CA 1
ATOM 1493 C C . ASP A 1 217 ? 10.288 -2.161 18.665 1.00 35.96 204 ASP A C 1
ATOM 1494 O O . ASP A 1 217 ? 9.891 -1.044 18.355 1.00 33.14 204 ASP A O 1
ATOM 1499 N N . ALA A 1 218 ? 9.447 -3.219 18.863 1.00 32.22 205 ALA A N 1
ATOM 1500 C CA . ALA A 1 218 ? 7.994 -3.029 18.782 1.00 33.28 205 ALA A CA 1
ATOM 1501 C C . ALA A 1 218 ? 7.568 -2.094 19.911 1.00 40.24 205 ALA A C 1
ATOM 1502 O O . ALA A 1 218 ? 7.797 -2.384 21.094 1.00 41.92 205 ALA A O 1
ATOM 1504 N N . ALA A 1 219 ? 7.086 -0.900 19.519 1.00 37.59 206 ALA A N 1
ATOM 1505 C CA . ALA A 1 219 ? 6.664 0.189 20.410 1.00 36.20 206 ALA A CA 1
ATOM 1506 C C . ALA A 1 219 ? 5.954 1.264 19.596 1.00 38.26 206 ALA A C 1
ATOM 1507 O O . ALA A 1 219 ? 5.808 1.136 18.364 1.00 37.37 206 ALA A O 1
ATOM 1509 N N . THR A 1 220 ? 5.493 2.317 20.286 1.00 32.79 207 THR A N 1
ATOM 1510 C CA . THR A 1 220 ? 4.909 3.501 19.653 1.00 31.64 207 THR A CA 1
ATOM 1511 C C . THR A 1 220 ? 6.004 4.555 19.676 1.00 33.14 207 THR A C 1
ATOM 1512 O O . THR A 1 220 ? 6.662 4.746 20.702 1.00 32.88 207 THR A O 1
ATOM 1516 N N . TYR A 1 221 ? 6.233 5.192 18.542 1.00 28.06 208 TYR A N 1
ATOM 1517 C CA . TYR A 1 221 ? 7.247 6.217 18.412 1.00 27.02 208 TYR A CA 1
ATOM 1518 C C . TYR A 1 221 ? 6.615 7.550 18.220 1.00 32.17 208 TYR A C 1
ATOM 1519 O O . TYR A 1 221 ? 5.611 7.636 17.514 1.00 34.79 208 TYR A O 1
ATOM 1528 N N . TYR A 1 222 ? 7.185 8.601 18.814 1.00 26.91 209 TYR A N 1
ATOM 1529 C CA . TYR A 1 222 ? 6.615 9.950 18.681 1.00 27.09 209 TYR A CA 1
ATOM 1530 C C . TYR A 1 222 ? 7.647 10.948 18.295 1.00 32.20 209 TYR A C 1
ATOM 1531 O O . TYR A 1 222 ? 8.732 10.916 18.868 1.00 30.03 209 TYR A O 1
ATOM 1540 N N . CYS A 1 223 ? 7.285 11.904 17.422 1.00 33.26 210 CYS A N 1
ATOM 1541 C CA . CYS A 1 223 ? 8.128 13.066 17.136 1.00 35.98 210 CYS A CA 1
ATOM 1542 C C . CYS A 1 223 ? 7.610 14.228 18.024 1.00 35.75 210 CYS A C 1
ATOM 1543 O O . CYS A 1 223 ? 6.440 14.263 18.380 1.00 33.15 210 CYS A O 1
ATOM 1546 N N . GLN A 1 224 ? 8.484 15.153 18.387 1.00 32.69 211 GLN A N 1
ATOM 1547 C CA . GLN A 1 224 ? 8.108 16.331 19.166 1.00 30.97 211 GLN A CA 1
ATOM 1548 C C . GLN A 1 224 ? 8.812 17.565 18.641 1.00 34.60 211 GLN A C 1
ATOM 1549 O O . GLN A 1 224 ? 10.041 17.560 18.487 1.00 33.38 211 GLN A O 1
ATOM 1555 N N . SER A 1 225 ? 8.032 18.629 18.369 1.00 32.23 212 SER A N 1
ATOM 1556 C CA . SER A 1 225 ? 8.573 19.946 18.037 1.00 31.95 212 SER A CA 1
ATOM 1557 C C . SER A 1 225 ? 9.057 20.457 19.409 1.00 37.29 212 SER A C 1
ATOM 1558 O O . SER A 1 225 ? 8.269 20.544 20.358 1.00 36.68 212 SER A O 1
ATOM 1561 N N . THR A 1 226 ? 10.381 20.613 19.558 1.00 35.34 213 THR A N 1
ATOM 1562 C CA . THR A 1 226 ? 10.971 20.973 20.846 1.00 35.22 213 THR A CA 1
ATOM 1563 C C . THR A 1 226 ? 11.225 22.460 20.951 1.00 42.65 213 THR A C 1
ATOM 1564 O O . THR A 1 226 ? 11.636 22.919 22.025 1.00 41.68 213 THR A O 1
ATOM 1568 N N . TYR A 1 227 ? 10.988 23.226 19.860 1.00 43.11 214 TYR A N 1
ATOM 1569 C CA . TYR A 1 227 ? 11.253 24.666 19.885 1.00 45.02 214 TYR A CA 1
ATOM 1570 C C . TYR A 1 227 ? 10.597 25.367 21.080 1.00 47.86 214 TYR A C 1
ATOM 1571 O O . TYR A 1 227 ? 9.409 25.174 21.347 1.00 46.63 214 TYR A O 1
ATOM 1580 N N . GLU A 1 228 ? 11.419 26.145 21.806 1.00 45.38 215 GLU A N 1
ATOM 1581 C CA . GLU A 1 228 ? 11.067 26.888 23.010 1.00 47.09 215 GLU A CA 1
ATOM 1582 C C . GLU A 1 228 ? 10.096 28.058 22.780 1.00 52.60 215 GLU A C 1
ATOM 1583 O O . GLU A 1 228 ? 10.441 29.218 23.041 1.00 51.33 215 GLU A O 1
ATOM 1589 N N . ASN A 1 229 ? 8.872 27.747 22.325 1.00 50.46 216 ASN A N 1
ATOM 1590 C CA . ASN A 1 229 ? 7.822 28.741 22.125 1.00 51.26 216 ASN A CA 1
ATOM 1591 C C . ASN A 1 229 ? 6.470 28.054 22.363 1.00 55.91 216 ASN A C 1
ATOM 1592 O O . ASN A 1 229 ? 6.246 26.983 21.801 1.00 54.39 216 ASN A O 1
ATOM 1597 N N . PRO A 1 230 ? 5.556 28.671 23.177 1.00 53.27 217 PRO A N 1
ATOM 1598 C CA . PRO A 1 230 ? 4.240 28.050 23.438 1.00 52.27 217 PRO A CA 1
ATOM 1599 C C . PRO A 1 230 ? 3.458 27.554 22.214 1.00 52.99 217 PRO A C 1
ATOM 1600 O O . PRO A 1 230 ? 2.818 26.516 22.301 1.00 52.06 217 PRO A O 1
ATOM 1604 N N . THR A 1 231 ? 3.497 28.294 21.095 1.00 47.56 218 THR A N 1
ATOM 1605 C CA . THR A 1 231 ? 2.779 27.943 19.870 1.00 47.13 218 THR A CA 1
ATOM 1606 C C . THR A 1 231 ? 3.518 26.901 19.010 1.00 49.12 218 THR A C 1
ATOM 1607 O O . THR A 1 231 ? 2.927 26.356 18.079 1.00 49.15 218 THR A O 1
ATOM 1611 N N . TYR A 1 232 ? 4.811 26.655 19.299 1.00 43.86 219 TYR A N 1
ATOM 1612 C CA . TYR A 1 232 ? 5.637 25.741 18.520 1.00 42.80 219 TYR A CA 1
ATOM 1613 C C . TYR A 1 232 ? 5.730 24.316 19.077 1.00 43.31 219 TYR A C 1
ATOM 1614 O O . TYR A 1 232 ? 5.751 23.367 18.296 1.00 41.05 219 TYR A O 1
ATOM 1623 N N . VAL A 1 233 ? 5.787 24.167 20.409 1.00 38.13 220 VAL A N 1
ATOM 1624 C CA . VAL A 1 233 ? 5.980 22.888 21.084 1.00 36.53 220 VAL A CA 1
ATOM 1625 C C . VAL A 1 233 ? 4.734 21.977 20.934 1.00 41.11 220 VAL A C 1
ATOM 1626 O O . VAL A 1 233 ? 3.616 22.394 21.244 1.00 41.01 220 VAL A O 1
ATOM 1630 N N . SER A 1 234 ? 4.946 20.735 20.435 1.00 36.18 221 SER A N 1
ATOM 1631 C CA . SER A 1 234 ? 3.868 19.816 20.093 1.00 35.69 221 SER A CA 1
ATOM 1632 C C . SER A 1 234 ? 4.397 18.407 19.804 1.00 39.00 221 SER A C 1
ATOM 1633 O O . SER A 1 234 ? 5.456 18.270 19.196 1.00 38.96 221 SER A O 1
ATOM 1636 N N . PHE A 1 235 ? 3.624 17.364 20.155 1.00 33.70 222 PHE A N 1
ATOM 1637 C CA . PHE A 1 235 ? 3.967 15.993 19.779 1.00 31.92 222 PHE A CA 1
ATOM 1638 C C . PHE A 1 235 ? 3.137 15.623 18.550 1.00 38.45 222 PHE A C 1
ATOM 1639 O O . PHE A 1 235 ? 1.979 16.028 18.440 1.00 36.20 222 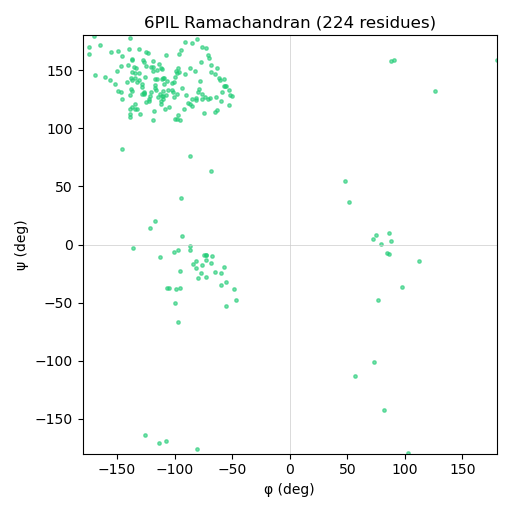PHE A O 1
ATOM 1647 N N . GLY A 1 236 ? 3.695 14.754 17.711 1.00 37.34 223 GLY A N 1
ATOM 1648 C CA . GLY A 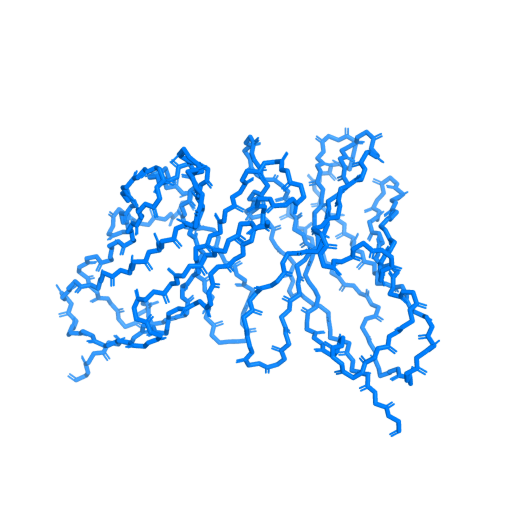1 236 ? 2.969 14.139 16.610 1.00 36.75 223 GLY A CA 1
ATOM 1649 C C . GLY A 1 236 ? 2.077 13.071 17.227 1.00 38.41 223 GLY A C 1
ATOM 1650 O O . GLY A 1 236 ? 2.228 12.743 18.408 1.00 36.99 223 GLY A O 1
ATOM 1651 N N . GLY A 1 237 ? 1.164 12.519 16.445 1.00 34.97 224 GLY A N 1
ATOM 1652 C CA . GLY A 1 237 ? 0.184 11.553 16.928 1.00 34.54 224 GLY A CA 1
ATOM 1653 C C . GLY A 1 237 ? 0.682 10.163 17.264 1.00 38.72 224 GLY A C 1
ATOM 1654 O O . GLY A 1 237 ? -0.072 9.364 17.830 1.00 37.75 224 GLY A O 1
ATOM 1655 N N . GLY A 1 238 ? 1.937 9.877 16.918 1.00 35.85 225 GLY A N 1
ATOM 1656 C CA . GLY A 1 238 ? 2.555 8.575 17.150 1.00 35.57 225 GLY A CA 1
ATOM 1657 C C . GLY A 1 238 ? 2.397 7.596 16.004 1.00 39.13 225 GLY A C 1
ATOM 1658 O O . GLY A 1 238 ? 1.490 7.727 15.177 1.00 38.39 225 GLY A O 1
ATOM 1659 N N . THR A 1 239 ? 3.282 6.601 15.967 1.00 35.88 226 THR A N 1
ATOM 1660 C CA . THR A 1 239 ? 3.306 5.501 15.008 1.00 34.71 226 THR A CA 1
ATOM 1661 C C . THR A 1 239 ? 3.546 4.209 15.793 1.00 36.65 226 THR A C 1
ATOM 1662 O O . THR A 1 239 ? 4.595 4.060 16.426 1.00 36.29 226 THR A O 1
ATOM 1666 N N . GLU A 1 240 ? 2.626 3.256 15.698 1.00 33.04 227 GLU A N 1
ATOM 1667 C CA . GLU A 1 240 ? 2.778 1.935 16.335 1.00 31.89 227 GLU A CA 1
ATOM 1668 C C . GLU A 1 240 ? 3.592 1.097 15.361 1.00 34.53 227 GLU A C 1
ATOM 1669 O O . GLU A 1 240 ? 3.210 0.931 14.201 1.00 33.70 227 GLU A O 1
ATOM 1675 N N . VAL A 1 241 ? 4.749 0.648 15.795 1.00 32.63 228 VAL A N 1
ATOM 1676 C CA . VAL A 1 241 ? 5.637 -0.131 14.965 1.00 31.42 228 VAL A CA 1
ATOM 1677 C C . VAL A 1 241 ? 5.591 -1.545 15.464 1.00 38.45 228 VAL A C 1
ATOM 1678 O O . VAL A 1 241 ? 5.795 -1.767 16.640 1.00 39.59 228 VAL A O 1
ATOM 1682 N N . GLY A 1 242 ? 5.358 -2.485 14.559 1.00 37.04 229 GLY A N 1
ATOM 1683 C CA . GLY A 1 242 ? 5.381 -3.906 14.865 1.00 37.38 229 GLY A CA 1
ATOM 1684 C C . GLY A 1 242 ? 6.381 -4.602 13.965 1.00 42.61 229 GLY A C 1
ATOM 1685 O O . GLY A 1 242 ? 6.862 -4.014 12.988 1.00 38.01 229 GLY A O 1
ATOM 1686 N N . VAL A 1 243 ? 6.749 -5.833 14.335 1.00 43.63 230 VAL A N 1
ATOM 1687 C CA . VAL A 1 243 ? 7.666 -6.656 13.550 1.00 45.81 230 VAL A CA 1
ATOM 1688 C C . VAL A 1 243 ? 6.922 -7.892 13.062 1.00 53.13 230 VAL A C 1
ATOM 1689 O O . VAL A 1 243 ? 6.162 -8.463 13.837 1.00 54.38 230 VAL A O 1
ATOM 1693 N N . LYS A 1 244 ? 7.046 -8.239 11.765 1.00 51.20 231 LYS A N 1
ATOM 1694 C CA . LYS A 1 244 ? 6.352 -9.398 11.208 1.00 52.43 231 LYS A CA 1
ATOM 1695 C C . LYS A 1 244 ? 7.059 -10.677 11.648 1.00 60.97 231 LYS A C 1
ATOM 1696 O O . LYS A 1 244 ? 8.291 -10.771 11.554 1.00 61.68 231 LYS A O 1
ATOM 1702 N N . SER A 1 245 ? 6.269 -11.632 12.191 1.00 59.39 232 SER A N 1
ATOM 1703 C CA . SER A 1 245 ? 6.721 -12.934 12.690 1.00 93.19 232 SER A CA 1
ATOM 1704 C C . SER A 1 245 ? 6.710 -13.980 11.574 1.00 117.57 232 SER A C 1
ATOM 1705 O O . SER A 1 245 ? 7.732 -14.211 10.932 1.00 81.16 232 SER A O 1
#

Solvent-accessible surface area: 10057 Å² total; per-residue (Å²): 134,83,57,5,104,10,53,36,31,124,120,2,70,62,37,62,75,10,65,0,25,0,64,24,60,54,30,48,1,99,96,74,13,1,0,0,0,11,26,28,93,91,145,27,10,66,4,0,0,5,6,28,33,177,32,81,62,101,36,3,62,64,0,152,62,85,5,68,3,54,58,76,83,89,21,0,33,0,89,1,60,66,1,65,94,131,3,28,0,37,0,6,0,0,22,44,79,48,72,23,12,4,0,52,36,7,0,70,17,15,94,0,41,3,46,137,147,8,90,12,62,17,60,51,76,71,39,48,49,71,100,43,19,66,0,79,0,104,0,81,2,66,95,75,4,59,47,75,0,0,0,0,8,18,79,120,86,106,109,3,92,9,0,0,44,94,9,65,51,56,12,120,73,14,52,101,46,4,112,4,43,39,76,18,59,73,1,38,0,20,0,44,85,1,79,89,61,5,41,8,32,0,8,0,0,0,6,80,68,47,41,57,58,9,27,20,2,63,8,0,110,6,21,21,120,158

B-factor: mean 42.9, std 12.27, range [21.13, 124.68]